Protein AF-A0AAV0NHK8-F1 (afdb_monomer_lite)

Structure (mmCIF, N/CA/C/O backbone):
data_AF-A0AAV0NHK8-F1
#
_entry.id   AF-A0AAV0NHK8-F1
#
loop_
_atom_site.group_PDB
_atom_site.id
_atom_site.type_symbol
_atom_site.label_atom_id
_atom_site.label_alt_id
_atom_site.label_comp_id
_atom_site.label_asym_id
_atom_site.label_entity_id
_atom_site.label_seq_id
_atom_site.pdbx_PDB_ins_code
_atom_site.Cartn_x
_atom_site.Cartn_y
_atom_site.Cartn_z
_atom_site.occupancy
_atom_site.B_iso_or_equiv
_atom_site.auth_seq_id
_atom_site.auth_comp_id
_atom_site.auth_asym_id
_atom_site.auth_atom_id
_atom_site.pdbx_PDB_model_num
ATOM 1 N N . PHE A 1 1 ? -25.885 50.441 20.190 1.00 31.47 1 PHE A N 1
ATOM 2 C CA . PHE A 1 1 ? -26.733 49.917 19.107 1.00 31.47 1 PHE A CA 1
ATOM 3 C C . PHE A 1 1 ? -25.977 48.748 18.486 1.00 31.47 1 PHE A C 1
ATOM 5 O O . PHE A 1 1 ? -25.313 48.924 17.482 1.00 31.47 1 PHE A O 1
ATOM 12 N N . ASP A 1 2 ? -25.735 47.673 19.240 1.00 26.77 2 ASP A N 1
ATOM 13 C CA . ASP A 1 2 ? -26.719 46.679 19.729 1.00 26.77 2 ASP A CA 1
ATOM 14 C C . ASP A 1 2 ? -27.141 45.797 18.528 1.00 26.77 2 ASP A C 1
ATOM 16 O O . ASP A 1 2 ? -27.722 46.319 17.588 1.00 26.77 2 ASP A O 1
ATOM 20 N N . GLN A 1 3 ? -26.798 44.509 18.413 1.00 29.55 3 GLN A N 1
ATOM 21 C CA . GLN A 1 3 ? -26.770 43.476 19.449 1.00 29.55 3 GLN A CA 1
ATOM 22 C C . GLN A 1 3 ? -25.683 42.408 19.202 1.00 29.55 3 GLN A C 1
ATOM 24 O O . GLN A 1 3 ? -25.739 41.648 18.236 1.00 29.55 3 GLN A O 1
ATOM 29 N N . GLU A 1 4 ? -24.758 42.272 20.151 1.00 30.78 4 GLU A N 1
ATOM 30 C CA . GLU A 1 4 ? -24.310 40.954 20.606 1.00 30.78 4 GLU A CA 1
ATOM 31 C C . GLU A 1 4 ? -25.399 40.357 21.521 1.00 30.78 4 GLU A C 1
ATOM 33 O O . GLU A 1 4 ? -26.064 41.096 22.244 1.00 30.78 4 GLU A O 1
ATOM 38 N N . LYS A 1 5 ? -25.480 39.018 21.577 1.00 30.28 5 LYS A N 1
ATOM 39 C CA . LYS A 1 5 ? -26.272 38.177 22.511 1.00 30.28 5 LYS A CA 1
ATOM 40 C C . LYS A 1 5 ? -27.743 37.928 22.164 1.00 30.28 5 LYS A C 1
ATOM 42 O O . LYS A 1 5 ? -28.620 38.640 22.639 1.00 30.28 5 LYS A O 1
ATOM 47 N N . LYS A 1 6 ? -27.988 36.778 21.519 1.00 28.39 6 LYS A N 1
ATOM 48 C CA . LYS A 1 6 ? -29.146 35.851 21.659 1.00 28.39 6 LYS A CA 1
ATOM 49 C C . LYS A 1 6 ? -29.143 34.976 20.393 1.00 28.39 6 LYS A C 1
ATOM 51 O O . LYS A 1 6 ? -29.254 35.507 19.306 1.00 28.39 6 LYS A O 1
ATOM 56 N N . ILE A 1 7 ? -28.911 33.666 20.414 1.00 32.94 7 ILE A N 1
ATOM 57 C CA . ILE A 1 7 ? -29.727 32.639 21.062 1.00 32.94 7 ILE A CA 1
ATOM 58 C C . ILE A 1 7 ? -28.928 31.326 21.074 1.00 32.94 7 ILE A C 1
ATOM 60 O O . ILE A 1 7 ? -28.454 30.843 20.051 1.00 32.94 7 ILE A O 1
ATOM 64 N N . LYS A 1 8 ? -28.792 30.776 22.283 1.00 27.11 8 LYS A N 1
ATOM 65 C CA . LYS A 1 8 ? -28.501 29.370 22.575 1.00 27.11 8 LYS A CA 1
ATOM 66 C C . LYS A 1 8 ? -29.650 28.491 22.061 1.00 27.11 8 LYS A C 1
ATOM 68 O O . LYS A 1 8 ? -30.793 28.926 22.127 1.00 27.11 8 LYS A O 1
ATOM 73 N N . ASN A 1 9 ? -29.352 27.226 21.767 1.00 26.62 9 ASN A N 1
ATOM 74 C CA . ASN A 1 9 ? -30.300 26.112 21.614 1.00 26.62 9 ASN A CA 1
ATOM 75 C C . ASN A 1 9 ? -31.166 26.114 20.342 1.00 26.62 9 ASN A C 1
ATOM 77 O O . ASN A 1 9 ? -32.174 26.810 20.275 1.00 26.62 9 ASN A O 1
ATOM 81 N N . ARG A 1 10 ? -30.890 25.173 19.430 1.00 29.23 10 ARG A N 1
ATOM 82 C CA . ARG A 1 10 ? -31.690 23.939 19.272 1.00 29.23 10 ARG A CA 1
ATOM 83 C C . ARG A 1 10 ? -31.178 23.127 18.083 1.00 29.23 10 ARG A C 1
ATOM 85 O O . ARG A 1 10 ? -31.374 23.488 16.929 1.00 29.23 10 ARG A O 1
ATOM 92 N N . GLU A 1 11 ? -30.562 21.999 18.404 1.00 28.12 11 GLU A N 1
ATOM 93 C CA . GLU A 1 11 ? -30.526 20.827 17.538 1.00 28.12 11 GLU A CA 1
ATOM 94 C C . GLU A 1 11 ? -31.960 20.311 17.352 1.00 28.12 11 GLU A C 1
ATOM 96 O O . GLU A 1 11 ? -32.727 20.230 18.314 1.00 28.12 11 GLU A O 1
ATOM 101 N N . SER A 1 12 ? -32.345 19.973 16.123 1.00 27.34 12 SER A N 1
ATOM 102 C CA . SER A 1 12 ? -33.520 19.138 15.831 1.00 27.34 12 SER A CA 1
ATOM 103 C C . SER A 1 12 ? -33.344 18.491 14.458 1.00 27.34 12 SER A C 1
ATOM 105 O O . SER A 1 12 ? -33.919 18.928 13.463 1.00 27.34 12 SER A O 1
ATOM 107 N N . PHE A 1 13 ? -32.519 17.446 14.400 1.00 24.47 13 PHE A N 1
ATOM 108 C CA . PHE A 1 13 ? -32.602 16.454 13.331 1.00 24.47 13 PHE A CA 1
ATOM 109 C C . PHE A 1 13 ? -33.946 15.727 13.461 1.00 24.47 13 PHE A C 1
ATOM 111 O O . PHE A 1 13 ? -34.275 15.191 14.518 1.00 24.47 13 PHE A O 1
ATOM 118 N N . SER A 1 14 ? -34.734 15.736 12.388 1.00 23.36 14 SER A N 1
ATOM 119 C CA . SER A 1 14 ? -35.983 14.984 12.297 1.00 23.36 14 SER A CA 1
ATOM 120 C C . SER A 1 14 ? -35.660 13.529 11.965 1.00 23.36 14 SER A C 1
ATOM 122 O O . SER A 1 14 ? -35.244 13.234 10.847 1.00 23.36 14 SER A O 1
ATOM 124 N N . PHE A 1 15 ? -35.839 12.629 12.932 1.00 22.98 15 PHE A N 1
ATOM 125 C CA . PHE A 1 15 ? -35.838 11.187 12.702 1.00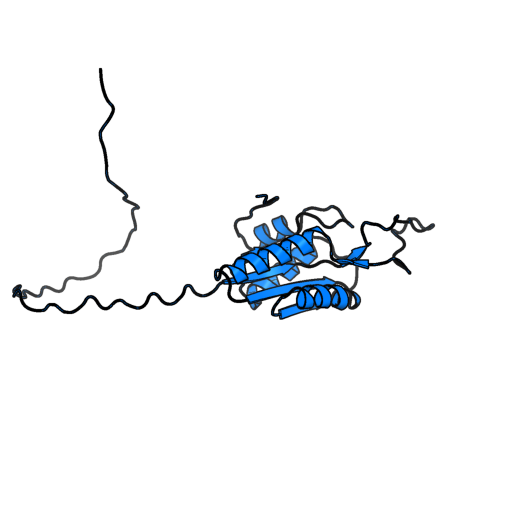 22.98 15 PHE A CA 1
ATOM 126 C C . PHE A 1 15 ? -37.275 10.674 12.811 1.00 22.98 15 PHE A C 1
ATOM 128 O O . PHE A 1 15 ? -37.970 10.909 13.798 1.00 22.98 15 PHE A O 1
ATOM 135 N N . TRP A 1 16 ? -37.723 10.024 11.746 1.00 20.83 16 TRP A N 1
ATOM 136 C CA . TRP A 1 16 ? -39.058 9.467 11.574 1.00 20.83 16 TRP A CA 1
ATOM 137 C C . TRP A 1 16 ? -39.058 8.055 12.178 1.00 20.83 16 TRP A C 1
ATOM 139 O O . TRP A 1 16 ? -38.312 7.196 11.711 1.00 20.83 16 TRP A O 1
ATOM 149 N N . ILE A 1 17 ? -39.852 7.806 13.223 1.00 28.23 17 ILE A N 1
ATOM 150 C CA . ILE A 1 17 ? -40.085 6.458 13.770 1.00 28.23 17 ILE A CA 1
ATOM 151 C C . ILE A 1 17 ? -41.602 6.220 13.778 1.00 28.23 17 ILE A C 1
ATOM 153 O O . ILE A 1 17 ? -42.333 7.055 14.317 1.00 28.23 17 ILE A O 1
ATOM 157 N N . PRO A 1 18 ? -42.099 5.127 13.170 1.00 29.75 18 PRO A N 1
ATOM 158 C CA . PRO A 1 18 ? -43.526 4.871 13.068 1.00 29.75 18 PRO A CA 1
ATOM 159 C C . PRO A 1 18 ? -44.122 4.398 14.397 1.00 29.75 18 PRO A C 1
ATOM 161 O O . PRO A 1 18 ? -43.513 3.665 15.175 1.00 29.75 18 PRO A O 1
ATOM 164 N N . SER A 1 19 ? -45.364 4.824 14.605 1.00 29.75 19 SER A N 1
ATOM 165 C CA . SER A 1 19 ? -46.252 4.492 15.711 1.00 29.75 19 SER A CA 1
ATOM 166 C C . SER A 1 19 ? -46.544 2.995 15.816 1.00 29.75 19 SER A C 1
ATOM 168 O O . SER A 1 19 ? -47.044 2.421 14.848 1.00 29.75 19 SER A O 1
ATOM 170 N N . GLN A 1 20 ? -46.409 2.412 17.010 1.00 30.89 20 GLN A N 1
ATOM 171 C CA . GLN A 1 20 ? -47.274 1.310 17.438 1.00 30.89 20 GLN A CA 1
ATOM 172 C C . GLN A 1 20 ? -47.607 1.377 18.938 1.00 30.89 20 GLN A C 1
ATOM 174 O O . GLN A 1 20 ? -46.737 1.446 19.799 1.00 30.89 20 GLN A O 1
ATOM 179 N N . SER A 1 21 ? -48.922 1.323 19.176 1.00 30.41 21 SER A N 1
ATOM 180 C CA . SER A 1 21 ? -49.641 0.667 20.278 1.00 30.41 21 SER A CA 1
ATOM 181 C C . SER A 1 21 ? -49.414 1.102 21.732 1.00 30.41 21 SER A C 1
ATOM 183 O O . SER A 1 21 ? -48.532 0.621 22.436 1.00 30.41 21 SER A O 1
ATOM 185 N N . ASN A 1 22 ? -50.377 1.910 22.187 1.00 33.41 22 ASN A N 1
ATOM 186 C CA . ASN A 1 22 ? -51.067 1.871 23.480 1.00 33.41 22 ASN A CA 1
ATOM 187 C C . ASN A 1 22 ? -50.808 0.634 24.361 1.00 33.41 22 ASN A C 1
ATOM 189 O O . ASN A 1 22 ? -51.334 -0.441 24.078 1.00 33.41 22 ASN A O 1
ATOM 193 N N . VAL A 1 23 ? -50.195 0.854 25.527 1.00 35.19 23 VAL A N 1
ATOM 194 C CA . VAL A 1 23 ? -50.578 0.159 26.764 1.00 35.19 23 VAL A CA 1
ATOM 195 C C . VAL A 1 23 ? -50.617 1.183 27.895 1.00 35.19 23 VAL A C 1
ATOM 197 O O . VAL A 1 23 ? -49.616 1.785 28.274 1.00 35.19 23 VAL A O 1
ATOM 200 N N . CYS A 1 24 ? -51.826 1.397 28.397 1.00 25.59 24 CYS A N 1
ATOM 201 C CA . CYS A 1 24 ? -52.153 2.207 29.555 1.00 25.59 24 CYS A CA 1
ATOM 202 C C . CYS A 1 24 ? -51.752 1.439 30.824 1.00 25.59 24 CYS A C 1
ATOM 204 O O . CYS A 1 24 ? -52.254 0.340 31.047 1.00 25.59 24 CYS A O 1
ATOM 206 N N . CYS A 1 25 ? -50.883 2.004 31.664 1.00 25.02 25 CYS A N 1
ATOM 207 C CA . CYS A 1 25 ? -50.636 1.488 33.010 1.00 25.02 25 CYS A CA 1
ATOM 208 C C . CYS A 1 25 ? -50.476 2.670 33.983 1.00 25.02 25 CYS A C 1
ATOM 210 O O . CYS A 1 25 ? -49.539 3.456 33.824 1.00 25.02 25 CYS A O 1
ATOM 212 N N . PRO A 1 26 ? -51.378 2.853 34.966 1.00 35.22 26 PRO A N 1
ATOM 213 C CA . PRO A 1 26 ? -51.273 3.922 35.942 1.00 35.22 26 PRO A CA 1
ATOM 214 C C . PRO A 1 26 ? -50.411 3.420 37.101 1.00 35.22 26 PRO A C 1
ATOM 216 O O . PRO A 1 26 ? -50.885 2.658 37.941 1.00 35.22 26 PRO A O 1
ATOM 219 N N . PHE A 1 27 ? -49.141 3.821 37.166 1.00 27.48 27 PHE A N 1
ATOM 220 C CA . PHE A 1 27 ? -48.310 3.509 38.328 1.00 27.48 27 PHE A CA 1
ATOM 221 C C . PHE A 1 27 ? -47.766 4.781 38.969 1.00 27.48 27 PHE A C 1
ATOM 223 O O . PHE A 1 27 ? -47.018 5.555 38.375 1.00 27.48 27 PHE A O 1
ATOM 230 N N . LYS A 1 28 ? -48.240 4.992 40.198 1.00 30.34 28 LYS A N 1
ATOM 231 C CA . LYS A 1 28 ? -47.877 6.056 41.128 1.00 30.34 28 LYS A CA 1
ATOM 232 C C . LYS A 1 28 ? -46.356 6.204 41.208 1.00 30.34 28 LYS A C 1
ATOM 234 O O . LYS A 1 28 ? -45.658 5.242 41.516 1.00 30.34 28 LYS A O 1
ATOM 239 N N . LEU A 1 29 ? -45.867 7.429 41.012 1.00 30.62 29 LEU A N 1
ATOM 240 C CA . LEU A 1 29 ? -44.528 7.819 41.438 1.00 30.62 29 LEU A CA 1
ATOM 241 C C . LEU A 1 29 ? -44.445 7.725 42.966 1.00 30.62 29 LEU A C 1
ATOM 243 O O . LEU A 1 29 ? -45.058 8.521 43.676 1.00 30.62 29 LEU A O 1
ATOM 247 N N . THR A 1 30 ? -43.637 6.798 43.465 1.00 30.34 30 THR A N 1
ATOM 248 C CA . THR A 1 30 ? -43.052 6.888 44.804 1.00 30.34 30 THR A CA 1
ATOM 249 C C . THR A 1 30 ? -41.559 7.141 44.658 1.00 30.34 30 THR A C 1
ATOM 251 O O . THR A 1 30 ? -40.826 6.297 44.145 1.00 30.34 30 THR A O 1
ATOM 254 N N . LEU A 1 31 ? -41.120 8.324 45.104 1.00 36.59 31 LEU A N 1
ATOM 255 C CA . LEU A 1 31 ? -39.719 8.641 45.367 1.00 36.59 31 LEU A CA 1
ATOM 256 C C . LEU A 1 31 ? -39.172 7.643 46.394 1.00 36.59 31 LEU A C 1
ATOM 258 O O . LEU A 1 31 ? -39.475 7.767 47.574 1.00 36.59 31 LEU A O 1
ATOM 262 N N . SER A 1 32 ? -38.386 6.667 45.955 1.00 33.94 32 SER A N 1
ATOM 263 C CA . SER A 1 32 ? -37.353 5.990 46.751 1.00 33.94 32 SER A CA 1
ATOM 264 C C . SER A 1 32 ? -36.817 4.839 45.915 1.00 33.94 32 SER A C 1
ATOM 266 O O . SER A 1 32 ? -37.387 3.754 45.926 1.00 33.94 32 SER A O 1
ATOM 268 N N . SER A 1 33 ? -35.780 5.103 45.122 1.00 31.69 33 SER A N 1
ATOM 269 C CA . SER A 1 33 ? -34.877 4.103 44.537 1.00 31.69 33 SER A CA 1
ATOM 270 C C . SER A 1 33 ? -33.782 4.852 43.783 1.00 31.69 33 SER A C 1
ATOM 272 O O . SER A 1 33 ? -33.826 5.012 42.566 1.00 31.69 33 SER A O 1
ATOM 274 N N . LEU A 1 34 ? -32.800 5.344 44.540 1.00 33.91 34 LEU A N 1
ATOM 275 C CA . LEU A 1 34 ? -31.436 5.554 44.062 1.00 33.91 34 LEU A CA 1
ATOM 276 C C . LEU A 1 34 ? -30.912 4.205 43.548 1.00 33.91 34 LEU A C 1
ATOM 278 O O . LEU A 1 34 ? -30.248 3.464 44.264 1.00 33.91 34 LEU A O 1
ATOM 282 N N . ILE A 1 35 ? -31.255 3.858 42.313 1.00 32.47 35 ILE A N 1
ATOM 283 C CA . ILE A 1 35 ? -30.566 2.816 41.569 1.00 32.47 35 ILE A CA 1
ATOM 284 C C . ILE A 1 35 ? -29.602 3.565 40.671 1.00 32.47 35 ILE A C 1
ATOM 286 O O . ILE A 1 35 ? -29.984 4.164 39.669 1.00 32.47 35 ILE A O 1
ATOM 290 N N . VAL A 1 36 ? -28.357 3.590 41.151 1.00 36.72 36 VAL A N 1
ATOM 291 C CA . VAL A 1 36 ? -27.116 3.764 40.400 1.00 36.72 36 VAL A CA 1
ATOM 292 C C . VAL A 1 36 ? -27.383 3.577 38.912 1.00 36.72 36 VAL A C 1
ATOM 294 O O . VAL A 1 36 ? -27.671 2.463 38.472 1.00 36.72 36 VAL A O 1
ATOM 297 N N . ALA A 1 37 ? -27.319 4.680 38.161 1.00 32.47 37 ALA A N 1
ATOM 298 C CA . ALA A 1 37 ? -27.256 4.642 36.713 1.00 32.47 37 ALA A CA 1
ATOM 299 C C . ALA A 1 37 ? -26.131 3.670 36.368 1.00 32.47 37 ALA A C 1
ATOM 301 O O . ALA A 1 37 ? -24.954 3.940 36.614 1.00 32.47 37 ALA A O 1
ATOM 302 N N . ARG A 1 38 ? -26.529 2.481 35.915 1.00 33.25 38 ARG A N 1
ATOM 303 C CA . ARG A 1 38 ? -25.640 1.461 35.398 1.00 33.25 38 ARG A CA 1
ATOM 304 C C . ARG A 1 38 ? -24.879 2.164 34.288 1.00 33.25 38 ARG A C 1
ATOM 306 O O . ARG A 1 38 ? -25.448 2.466 33.245 1.00 33.25 38 ARG A O 1
ATOM 313 N N . VAL A 1 39 ? -23.624 2.504 34.570 1.00 38.03 39 VAL A N 1
ATOM 314 C CA . VAL A 1 39 ? -22.634 2.799 33.547 1.00 38.03 39 VAL A CA 1
ATOM 315 C C . VAL A 1 39 ? -22.553 1.498 32.771 1.00 38.03 39 VAL A C 1
ATOM 317 O O . VAL A 1 39 ? -21.821 0.580 33.137 1.00 38.03 39 VAL A O 1
ATOM 320 N N . GLU A 1 40 ? -23.417 1.359 31.767 1.00 34.94 40 GLU A N 1
ATOM 321 C CA . GLU A 1 40 ? -23.146 0.472 30.661 1.00 34.94 40 GLU A CA 1
ATOM 322 C C . GLU A 1 40 ? -21.796 0.937 30.159 1.00 34.94 40 GLU A C 1
ATOM 324 O O . GLU A 1 40 ? -21.630 2.033 29.625 1.00 34.94 40 GLU A O 1
ATOM 329 N N . HIS A 1 41 ? -20.805 0.140 30.533 1.00 38.88 41 HIS A N 1
ATOM 330 C CA . HIS A 1 41 ? -19.468 0.169 30.015 1.00 38.88 41 HIS A CA 1
ATOM 331 C C . HIS A 1 41 ? -19.636 0.312 28.505 1.00 38.88 41 HIS A C 1
ATOM 333 O O . HIS A 1 41 ? -20.034 -0.643 27.837 1.00 38.88 41 HIS A O 1
ATOM 339 N N . LEU A 1 42 ? -19.437 1.533 27.998 1.00 35.19 42 LEU A N 1
ATOM 340 C CA . LEU A 1 42 ? -19.229 1.783 26.584 1.00 35.19 42 LEU A CA 1
ATOM 341 C C . LEU A 1 42 ? -18.224 0.723 26.171 1.00 35.19 42 LEU A C 1
ATOM 343 O O . LEU A 1 42 ? -17.088 0.732 26.656 1.00 35.19 42 LEU A O 1
ATOM 347 N N . SER A 1 43 ? -18.675 -0.248 25.373 1.00 36.47 43 SER A N 1
ATOM 348 C CA . SER A 1 43 ? -17.758 -1.215 24.800 1.00 36.47 43 SER A CA 1
ATOM 349 C C . SER A 1 43 ? -16.628 -0.392 24.187 1.00 36.47 43 SER A C 1
ATOM 351 O O . SER A 1 43 ? -16.944 0.610 23.528 1.00 36.47 43 SER A O 1
ATOM 353 N N . PRO A 1 44 ? -15.348 -0.741 24.407 1.00 50.50 44 PRO A N 1
ATOM 354 C CA . PRO A 1 44 ? -14.265 -0.044 23.728 1.00 50.50 44 PRO A CA 1
ATOM 355 C C . PRO A 1 44 ? -14.642 0.052 22.244 1.00 50.50 44 PRO A C 1
ATOM 357 O O . PRO A 1 44 ? -15.189 -0.931 21.725 1.00 50.50 44 PRO A O 1
ATOM 360 N N . PRO A 1 45 ? -14.459 1.218 21.591 1.00 51.03 45 PRO A N 1
ATOM 361 C CA . PRO A 1 45 ? -14.854 1.383 20.198 1.00 51.03 45 PRO A CA 1
ATOM 362 C C . PRO A 1 45 ? -14.308 0.182 19.443 1.00 51.03 45 PRO A C 1
ATOM 364 O O . PRO A 1 45 ? -13.135 -0.151 19.634 1.00 51.03 45 PRO A O 1
ATOM 367 N N . ALA A 1 46 ? -15.175 -0.524 18.708 1.00 53.97 46 ALA A N 1
ATOM 368 C CA . ALA A 1 46 ? -14.779 -1.682 17.922 1.00 53.97 46 ALA A CA 1
ATOM 369 C C . ALA A 1 46 ? -13.528 -1.275 17.142 1.00 53.97 46 ALA A C 1
ATOM 371 O O . ALA A 1 46 ? -13.594 -0.400 16.277 1.00 53.97 46 ALA A O 1
ATOM 372 N N . LYS A 1 47 ? -12.368 -1.773 17.581 1.00 69.00 47 LYS A N 1
ATOM 373 C CA . LYS A 1 47 ? -11.099 -1.187 17.165 1.00 69.00 47 LYS A CA 1
ATOM 374 C C . LYS A 1 47 ? -10.993 -1.371 15.654 1.00 69.00 47 LYS A C 1
ATOM 376 O O . LYS A 1 47 ? -11.214 -2.468 15.141 1.00 69.00 47 LYS A O 1
ATOM 381 N N . MET A 1 48 ? -10.760 -0.274 14.938 1.00 88.81 48 MET A N 1
ATOM 382 C CA . MET A 1 48 ? -10.780 -0.294 13.480 1.00 88.81 48 MET A CA 1
ATOM 383 C C . MET A 1 48 ? -9.545 -1.017 12.945 1.00 88.81 48 MET A C 1
ATOM 385 O O . MET A 1 48 ? -8.431 -0.817 13.431 1.00 88.81 48 MET A O 1
ATOM 389 N N . LYS A 1 49 ? -9.740 -1.831 11.907 1.00 93.69 49 LYS A N 1
ATOM 390 C CA . LYS A 1 49 ? -8.652 -2.394 11.103 1.00 93.69 49 LYS A CA 1
ATOM 391 C C . LYS A 1 49 ? -8.266 -1.395 10.013 1.00 93.69 49 LYS A C 1
ATOM 393 O O . LYS A 1 49 ? -9.143 -0.911 9.293 1.00 93.69 49 LYS A O 1
ATOM 398 N N . ILE A 1 50 ? -6.973 -1.116 9.878 1.00 95.38 50 ILE A N 1
ATOM 399 C CA . ILE A 1 50 ? -6.420 -0.282 8.808 1.00 95.38 50 ILE A CA 1
ATOM 400 C C . ILE A 1 50 ? -5.774 -1.189 7.771 1.00 95.38 50 ILE A C 1
ATOM 402 O O . ILE A 1 50 ? -4.973 -2.060 8.106 1.00 95.38 50 ILE A O 1
ATOM 406 N N . MET A 1 51 ? -6.098 -0.968 6.502 1.00 95.69 51 MET A N 1
ATOM 407 C CA . MET A 1 51 ? -5.450 -1.651 5.390 1.00 95.69 51 MET A CA 1
ATOM 408 C C . MET A 1 51 ? -4.560 -0.678 4.619 1.00 95.69 51 MET A C 1
ATOM 410 O O . MET A 1 51 ? -5.002 0.404 4.236 1.00 95.69 51 MET A O 1
ATOM 414 N N . VAL A 1 52 ? -3.313 -1.073 4.372 1.00 96.44 52 VAL A N 1
ATOM 415 C CA . VAL A 1 52 ? -2.306 -0.243 3.702 1.00 96.44 52 VAL A CA 1
ATOM 416 C C . VAL A 1 52 ? -1.810 -0.941 2.447 1.00 96.44 52 VAL A C 1
ATOM 418 O O . VAL A 1 52 ? -1.378 -2.090 2.512 1.00 96.44 52 VAL A O 1
ATOM 421 N N . ALA A 1 53 ? -1.827 -0.259 1.301 1.00 94.50 53 ALA A N 1
ATOM 422 C CA . ALA A 1 53 ? -1.226 -0.809 0.086 1.00 94.50 53 ALA A CA 1
ATOM 423 C C . ALA A 1 53 ? 0.257 -0.460 -0.022 1.00 94.50 53 ALA A C 1
ATOM 425 O O . ALA A 1 53 ? 0.635 0.714 -0.019 1.00 94.50 53 ALA A O 1
ATOM 426 N N . VAL A 1 54 ? 1.080 -1.482 -0.240 1.00 94.94 54 VAL A N 1
ATOM 427 C CA . VAL A 1 54 ? 2.506 -1.345 -0.531 1.00 94.94 54 VAL A CA 1
ATOM 428 C C . VAL A 1 54 ? 2.810 -1.859 -1.934 1.00 94.94 54 VAL A C 1
ATOM 430 O O . VAL A 1 54 ? 2.419 -2.962 -2.328 1.00 94.94 54 VAL A O 1
ATOM 433 N N . LYS A 1 55 ? 3.522 -1.042 -2.711 1.00 94.06 55 LYS A N 1
ATOM 434 C CA . LYS A 1 55 ? 3.929 -1.367 -4.079 1.00 94.06 55 LYS A CA 1
ATOM 435 C C . LYS A 1 55 ? 5.448 -1.438 -4.174 1.00 94.06 55 LYS A C 1
ATOM 437 O O . LYS A 1 55 ? 6.148 -0.576 -3.643 1.00 94.06 55 LYS A O 1
ATOM 442 N N . ARG A 1 56 ? 5.927 -2.458 -4.884 1.00 93.00 56 ARG A N 1
ATOM 443 C CA . ARG A 1 56 ? 7.327 -2.626 -5.273 1.00 93.00 56 ARG A CA 1
ATOM 444 C C . ARG A 1 56 ? 7.597 -1.841 -6.552 1.00 93.00 56 ARG A C 1
ATOM 446 O O . ARG A 1 56 ? 6.917 -2.057 -7.553 1.00 93.00 56 ARG A O 1
ATOM 453 N N . VAL A 1 57 ? 8.591 -0.964 -6.519 1.00 91.38 57 VAL A N 1
ATOM 454 C CA . VAL A 1 57 ? 8.974 -0.079 -7.629 1.00 91.38 57 VAL A CA 1
ATOM 455 C C . VAL A 1 57 ? 10.494 -0.051 -7.781 1.00 91.38 57 VAL A C 1
ATOM 457 O O . VAL A 1 57 ? 11.216 -0.573 -6.931 1.00 91.38 57 VAL A O 1
ATOM 460 N N . ILE A 1 58 ? 10.982 0.514 -8.884 1.00 90.69 58 ILE A N 1
ATOM 461 C CA . ILE A 1 58 ? 12.412 0.802 -9.048 1.00 90.69 58 ILE A CA 1
ATOM 462 C C . ILE A 1 58 ? 12.813 1.846 -8.005 1.00 90.69 58 ILE A C 1
ATOM 464 O O . ILE A 1 58 ? 12.065 2.790 -7.763 1.00 90.69 58 ILE A O 1
ATOM 468 N N . ASP A 1 59 ? 13.975 1.660 -7.383 1.00 89.69 59 ASP A N 1
ATOM 469 C CA . ASP A 1 59 ? 14.503 2.601 -6.398 1.00 89.69 59 ASP A CA 1
ATOM 470 C C . ASP A 1 59 ? 14.674 3.996 -7.026 1.00 89.69 59 ASP A C 1
ATOM 472 O O . ASP A 1 59 ? 15.207 4.141 -8.129 1.00 89.69 59 ASP A O 1
ATOM 476 N N . TYR A 1 60 ? 14.215 5.027 -6.317 1.00 85.31 60 TYR A N 1
ATOM 477 C CA . TYR A 1 60 ? 14.203 6.406 -6.809 1.00 85.31 60 TYR A CA 1
ATOM 478 C C . TYR A 1 60 ? 15.611 6.965 -7.076 1.00 85.31 60 TYR A C 1
ATOM 480 O O . TYR A 1 60 ? 15.752 7.931 -7.825 1.00 85.31 60 TYR A O 1
ATOM 488 N N . ALA A 1 61 ? 16.657 6.384 -6.479 1.00 85.94 61 ALA A N 1
ATOM 489 C CA . ALA A 1 61 ? 18.040 6.788 -6.708 1.00 85.94 61 ALA A CA 1
ATOM 490 C C . ALA A 1 61 ? 18.630 6.202 -8.005 1.00 85.94 61 ALA A C 1
ATOM 492 O O . ALA A 1 61 ? 19.707 6.621 -8.441 1.00 85.94 61 ALA A O 1
ATOM 493 N N . VAL A 1 62 ? 17.960 5.230 -8.636 1.00 86.31 62 VAL A N 1
ATOM 494 C CA . VAL A 1 62 ? 18.460 4.577 -9.848 1.00 86.31 62 VAL A CA 1
ATOM 495 C C . VAL A 1 62 ? 18.069 5.370 -11.091 1.00 86.31 62 VAL A C 1
ATOM 497 O O . VAL A 1 62 ? 16.906 5.685 -11.329 1.00 86.31 62 VAL A O 1
ATOM 500 N N . LYS A 1 63 ? 19.056 5.631 -11.956 1.00 84.25 63 LYS A N 1
ATOM 501 C CA . LYS A 1 63 ? 18.802 6.176 -13.293 1.00 84.25 63 LYS A CA 1
ATOM 502 C C . LYS A 1 63 ? 18.205 5.094 -14.189 1.00 84.25 63 LYS A C 1
ATOM 504 O O . LYS A 1 63 ? 18.883 4.131 -14.544 1.00 84.25 63 LYS A O 1
ATOM 509 N N . ILE A 1 64 ? 16.946 5.291 -14.559 1.00 85.56 64 ILE A N 1
ATOM 510 C CA . ILE A 1 64 ? 16.183 4.400 -15.430 1.00 85.56 64 ILE A CA 1
ATOM 511 C C . ILE A 1 64 ? 16.815 4.349 -16.828 1.00 85.56 64 ILE A C 1
ATOM 513 O O . ILE A 1 64 ? 17.123 5.384 -17.422 1.00 85.56 64 ILE A O 1
ATOM 517 N N . ARG A 1 65 ? 16.987 3.134 -17.361 1.00 85.62 65 ARG A N 1
ATOM 518 C CA . ARG A 1 65 ? 17.405 2.889 -18.747 1.00 85.62 65 ARG A CA 1
ATOM 519 C C . ARG A 1 65 ? 16.243 2.310 -19.537 1.00 85.62 65 ARG A C 1
ATOM 521 O O . ARG A 1 65 ? 15.542 1.414 -19.067 1.00 85.62 65 ARG A O 1
ATOM 528 N N . VAL A 1 66 ? 16.040 2.840 -20.736 1.00 87.75 66 VAL A N 1
ATOM 529 C CA . VAL A 1 66 ? 15.060 2.311 -21.685 1.00 87.75 66 VAL A CA 1
ATOM 530 C C . VAL A 1 66 ? 15.731 1.192 -22.464 1.00 87.75 66 VAL A C 1
ATOM 532 O O . VAL A 1 66 ? 16.866 1.351 -22.916 1.00 87.75 66 VAL A O 1
ATOM 535 N N . LYS A 1 67 ? 15.033 0.069 -22.620 1.00 87.50 67 LYS A N 1
ATOM 536 C CA . LYS A 1 67 ? 15.536 -1.049 -23.413 1.00 87.50 67 LYS A CA 1
ATOM 537 C C . LYS A 1 67 ? 15.737 -0.626 -24.880 1.00 87.50 67 LYS A C 1
ATOM 539 O O . LYS A 1 67 ? 14.947 0.172 -25.396 1.00 87.50 67 LYS A O 1
ATOM 544 N N . PRO A 1 68 ? 16.724 -1.193 -25.598 1.00 88.00 68 PRO A N 1
ATOM 545 C CA . PRO A 1 68 ? 16.966 -0.874 -27.011 1.00 88.00 68 PRO A CA 1
ATOM 546 C C . PRO A 1 68 ? 15.769 -1.150 -27.936 1.00 88.00 68 PRO A C 1
ATOM 548 O O . PRO A 1 68 ? 15.605 -0.486 -28.957 1.00 88.00 68 PRO A O 1
ATOM 551 N N . ASP A 1 69 ? 14.920 -2.108 -27.565 1.00 88.38 69 ASP A N 1
ATOM 552 C CA . ASP A 1 69 ? 13.707 -2.510 -28.288 1.00 88.38 69 ASP A CA 1
ATOM 553 C C . ASP A 1 69 ? 12.522 -1.538 -28.103 1.00 88.38 69 ASP A C 1
ATOM 555 O O . ASP A 1 69 ? 11.474 -1.728 -28.717 1.00 88.38 69 ASP A O 1
ATOM 559 N N . LYS A 1 70 ? 12.672 -0.502 -27.262 1.00 84.44 70 LYS A N 1
ATOM 560 C CA . LYS A 1 70 ? 11.614 0.445 -26.866 1.00 84.44 70 LYS A CA 1
ATOM 561 C C . LYS A 1 70 ? 10.369 -0.227 -26.262 1.00 84.44 70 LYS A C 1
ATOM 563 O O . LYS A 1 70 ? 9.324 0.412 -26.179 1.00 84.44 70 LYS A O 1
ATOM 568 N N . SER A 1 71 ? 10.472 -1.478 -25.803 1.00 84.12 71 SER A N 1
ATOM 569 C CA . SER A 1 71 ? 9.350 -2.204 -25.189 1.00 84.12 71 SER A CA 1
ATOM 570 C C . SER A 1 71 ? 9.074 -1.760 -23.750 1.00 84.12 71 SER A C 1
ATOM 572 O O . SER A 1 71 ? 8.003 -2.027 -23.212 1.00 84.12 71 SER A O 1
ATOM 574 N N . GLY A 1 72 ? 10.030 -1.074 -23.115 1.00 83.38 72 GLY A N 1
ATOM 575 C CA . GLY A 1 72 ? 9.877 -0.530 -21.773 1.00 83.38 72 GLY A CA 1
ATOM 576 C C . GLY A 1 72 ? 11.208 -0.250 -21.084 1.00 83.38 72 GLY A C 1
ATOM 577 O O . GLY A 1 72 ? 12.240 -0.029 -21.720 1.00 83.38 72 GLY A O 1
ATOM 578 N N . VAL A 1 73 ? 11.170 -0.264 -19.755 1.00 82.62 73 VAL A N 1
ATOM 579 C CA . VAL A 1 73 ? 12.326 -0.021 -18.885 1.00 82.62 73 VAL A CA 1
ATOM 580 C C . VAL A 1 73 ? 13.089 -1.319 -18.609 1.00 82.62 73 VAL A C 1
ATOM 582 O O . VAL A 1 73 ? 12.497 -2.391 -18.459 1.00 82.62 73 VAL A O 1
ATOM 585 N N . GLU A 1 74 ? 14.416 -1.233 -18.529 1.00 81.31 74 GLU A N 1
ATOM 586 C CA . GLU A 1 74 ? 15.259 -2.323 -18.040 1.00 81.31 74 GLU A CA 1
ATOM 587 C C . GLU A 1 74 ? 15.011 -2.556 -16.547 1.00 81.31 74 GLU A C 1
ATOM 589 O O . GLU A 1 74 ? 15.323 -1.721 -15.705 1.00 81.31 74 GLU A O 1
ATOM 594 N N . THR A 1 75 ? 14.444 -3.715 -16.218 1.00 78.88 75 THR A N 1
ATOM 595 C CA . THR A 1 75 ? 14.183 -4.147 -14.836 1.00 78.88 75 THR A CA 1
ATOM 596 C C . THR A 1 75 ? 15.145 -5.241 -14.366 1.00 78.88 75 THR A C 1
ATOM 598 O O . THR A 1 75 ? 15.107 -5.646 -13.205 1.00 78.88 75 THR A O 1
ATOM 601 N N . GLN A 1 76 ? 16.025 -5.727 -15.249 1.00 77.94 76 GLN A N 1
ATOM 602 C CA . GLN A 1 76 ? 17.033 -6.738 -14.926 1.00 77.94 76 GLN A CA 1
ATOM 603 C C . GLN A 1 76 ? 18.218 -6.078 -14.208 1.00 77.94 76 GLN A C 1
ATOM 605 O O . GLN A 1 76 ? 18.750 -5.081 -14.684 1.00 77.94 76 GLN A O 1
ATOM 610 N N . ASN A 1 77 ? 18.625 -6.627 -13.058 1.00 78.56 77 ASN A N 1
ATOM 611 C CA . ASN A 1 77 ? 19.707 -6.113 -12.198 1.00 78.56 77 ASN A CA 1
ATOM 612 C C . ASN A 1 77 ? 19.507 -4.690 -11.646 1.00 78.56 77 ASN A C 1
ATOM 614 O O . ASN A 1 77 ? 20.454 -4.069 -11.164 1.00 78.56 77 ASN A O 1
ATOM 618 N N . VAL A 1 78 ? 18.278 -4.176 -11.674 1.00 84.69 78 VAL A N 1
ATOM 619 C CA . VAL A 1 78 ? 17.939 -2.892 -11.060 1.00 84.69 78 VAL A CA 1
ATOM 620 C C . VAL A 1 78 ? 17.491 -3.111 -9.619 1.00 84.69 78 VAL A C 1
ATOM 622 O O . VAL A 1 78 ? 16.709 -4.017 -9.323 1.00 84.69 78 VAL A O 1
ATOM 625 N N . LYS A 1 79 ? 17.991 -2.271 -8.708 1.00 87.75 79 LYS A N 1
ATOM 626 C CA . LYS A 1 79 ? 17.553 -2.264 -7.312 1.00 87.75 79 LYS A CA 1
ATOM 627 C C . LYS A 1 79 ? 16.080 -1.851 -7.248 1.00 87.75 79 LYS A C 1
ATOM 629 O O . LYS A 1 79 ? 15.701 -0.796 -7.751 1.00 87.75 79 LYS A O 1
ATOM 634 N N . MET A 1 80 ? 15.269 -2.693 -6.620 1.00 89.38 80 MET A N 1
ATOM 635 C CA . MET A 1 80 ? 13.844 -2.455 -6.400 1.00 89.38 80 MET A CA 1
ATOM 636 C C . MET A 1 80 ? 13.618 -2.159 -4.918 1.00 89.38 80 MET A C 1
ATOM 638 O O . MET A 1 80 ? 14.224 -2.811 -4.067 1.00 89.38 80 MET A O 1
ATOM 642 N N . SER A 1 81 ? 12.749 -1.203 -4.613 1.00 91.06 81 SER A N 1
ATOM 643 C CA . SER A 1 81 ? 12.430 -0.778 -3.249 1.00 91.06 81 SER A CA 1
ATOM 644 C C . SER A 1 81 ? 10.921 -0.640 -3.046 1.00 91.06 81 SER A C 1
ATOM 646 O O . SER A 1 81 ? 10.119 -0.783 -3.978 1.00 91.06 81 SER A O 1
ATOM 648 N N . MET A 1 82 ? 10.523 -0.380 -1.800 1.00 92.69 82 MET A N 1
ATOM 649 C CA . MET A 1 82 ? 9.171 0.086 -1.523 1.00 92.69 82 MET A CA 1
ATOM 650 C C . MET A 1 82 ? 8.982 1.473 -2.145 1.00 92.69 82 MET A C 1
ATOM 652 O O . MET A 1 82 ? 9.916 2.272 -2.227 1.00 92.69 82 MET A O 1
ATOM 656 N N . ASN A 1 83 ? 7.774 1.744 -2.629 1.00 93.69 83 ASN A N 1
ATOM 657 C CA . ASN A 1 83 ? 7.407 3.077 -3.080 1.00 93.69 83 ASN A CA 1
ATOM 658 C C . ASN A 1 83 ? 7.452 4.064 -1.894 1.00 93.69 83 ASN A C 1
ATO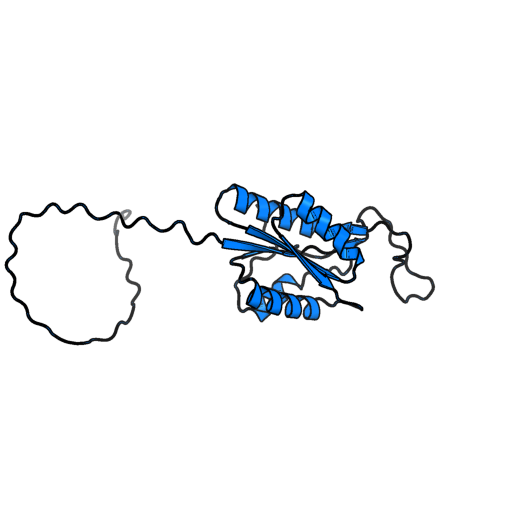M 660 O O . ASN A 1 83 ? 6.764 3.804 -0.905 1.00 93.69 83 ASN A O 1
ATOM 664 N N . PRO A 1 84 ? 8.143 5.215 -1.995 1.00 92.44 84 PRO A N 1
ATOM 665 C CA . PRO A 1 84 ? 8.261 6.163 -0.881 1.00 92.44 84 PRO A CA 1
ATOM 666 C C . PRO A 1 84 ? 6.911 6.647 -0.331 1.00 92.44 84 PRO A C 1
ATOM 668 O O . PRO A 1 84 ? 6.731 6.810 0.871 1.00 92.44 84 PRO A O 1
ATOM 671 N N . PHE A 1 85 ? 5.900 6.810 -1.193 1.00 93.50 85 PHE A N 1
ATOM 672 C CA . PHE A 1 85 ? 4.555 7.184 -0.740 1.00 93.50 85 PHE A CA 1
ATOM 673 C C . PHE A 1 85 ? 3.850 6.070 0.046 1.00 93.50 85 PHE A C 1
ATOM 675 O O . PHE A 1 85 ? 2.979 6.356 0.864 1.00 93.50 85 PHE A O 1
ATOM 682 N N . CYS A 1 86 ? 4.198 4.808 -0.212 1.00 93.31 86 CYS A N 1
ATOM 683 C CA . CYS A 1 86 ? 3.687 3.673 0.552 1.00 93.31 86 CYS A CA 1
ATOM 684 C C . CYS A 1 86 ? 4.354 3.576 1.929 1.00 93.31 86 CYS A C 1
ATOM 686 O O . CYS A 1 86 ? 3.686 3.177 2.876 1.00 93.31 86 CYS A O 1
ATOM 688 N N . GLU A 1 87 ? 5.622 3.978 2.057 1.00 93.12 87 GLU A N 1
ATOM 689 C CA . GLU A 1 87 ? 6.305 4.050 3.357 1.00 93.12 87 GLU A CA 1
ATOM 690 C C . GLU A 1 87 ? 5.621 5.070 4.275 1.00 93.12 87 GLU A C 1
ATOM 692 O O . GLU A 1 87 ? 5.296 4.754 5.416 1.00 93.12 87 GLU A O 1
ATOM 697 N N . ILE A 1 88 ? 5.293 6.254 3.745 1.00 94.12 88 ILE A N 1
ATOM 698 C CA . ILE A 1 88 ? 4.550 7.288 4.485 1.00 94.12 88 ILE A CA 1
ATOM 699 C C . ILE A 1 88 ? 3.149 6.792 4.876 1.00 94.12 88 ILE A C 1
ATOM 701 O O . ILE A 1 88 ? 2.699 7.015 5.998 1.00 94.12 88 ILE A O 1
ATOM 705 N N . ALA A 1 89 ? 2.457 6.103 3.963 1.00 94.75 89 ALA A N 1
ATOM 706 C CA . ALA A 1 89 ? 1.137 5.534 4.232 1.00 94.75 89 ALA A CA 1
ATOM 707 C C . ALA A 1 89 ? 1.170 4.491 5.361 1.00 94.75 89 ALA A C 1
ATOM 709 O O . ALA A 1 89 ? 0.249 4.433 6.177 1.00 94.75 89 ALA A O 1
ATOM 710 N N . LEU A 1 90 ? 2.224 3.673 5.405 1.00 95.06 90 LEU A N 1
ATOM 711 C CA . LEU A 1 90 ? 2.404 2.669 6.444 1.00 95.06 90 LEU A CA 1
ATOM 712 C C . LEU A 1 90 ? 2.741 3.307 7.793 1.00 95.06 90 LEU A C 1
ATOM 714 O O . LEU A 1 90 ? 2.128 2.952 8.794 1.00 95.06 90 LEU A O 1
ATOM 718 N N . GLU A 1 91 ? 3.649 4.280 7.807 1.00 94.94 91 GLU A N 1
ATOM 719 C CA . GLU A 1 91 ? 4.009 5.044 9.005 1.00 94.94 91 GLU A CA 1
ATOM 720 C C . GLU A 1 91 ? 2.780 5.703 9.648 1.00 94.94 91 GLU A C 1
ATOM 722 O O . GLU A 1 91 ? 2.561 5.583 10.851 1.00 94.94 91 GLU A O 1
ATOM 727 N N . GLU A 1 92 ? 1.922 6.350 8.855 1.00 94.25 92 GLU A N 1
ATOM 728 C CA . GLU A 1 92 ? 0.722 6.993 9.397 1.00 94.25 92 GLU A CA 1
ATOM 729 C C . GLU A 1 92 ? -0.285 5.969 9.947 1.00 94.25 92 GLU A C 1
ATOM 731 O O . GLU A 1 92 ? -0.881 6.184 11.002 1.00 94.25 92 GLU A O 1
ATOM 736 N N . ALA A 1 93 ? -0.434 4.810 9.295 1.00 94.62 93 ALA A N 1
ATOM 737 C CA . ALA A 1 93 ? -1.262 3.724 9.820 1.00 94.62 93 ALA A CA 1
ATOM 738 C C . ALA A 1 93 ? -0.759 3.220 11.183 1.00 94.62 93 ALA A C 1
ATOM 740 O O . ALA A 1 93 ? -1.562 2.961 12.085 1.00 94.62 93 ALA A O 1
ATOM 741 N N . LEU A 1 94 ? 0.563 3.105 11.342 1.00 94.81 94 LEU A N 1
ATOM 742 C CA . LEU A 1 94 ? 1.191 2.701 12.598 1.00 94.81 94 LEU A CA 1
ATOM 743 C C . LEU A 1 94 ? 0.995 3.757 13.685 1.00 94.81 94 LEU A C 1
ATOM 745 O O . LEU A 1 94 ? 0.600 3.404 14.791 1.00 94.81 94 LEU A O 1
ATOM 749 N N . ARG A 1 95 ? 1.126 5.048 13.368 1.00 94.25 95 ARG A N 1
ATOM 750 C CA . ARG A 1 95 ? 0.844 6.134 14.325 1.00 94.25 95 ARG A CA 1
ATOM 751 C C . ARG A 1 95 ? -0.596 6.130 14.824 1.00 94.25 95 ARG A C 1
ATOM 753 O O . ARG A 1 95 ? -0.836 6.310 16.016 1.00 94.25 95 ARG A O 1
ATOM 760 N N . ILE A 1 96 ? -1.567 5.891 13.941 1.00 92.88 96 ILE A N 1
ATOM 761 C CA . ILE A 1 96 ? -2.985 5.783 14.329 1.00 92.88 96 ILE A CA 1
ATOM 762 C C . ILE A 1 96 ? -3.197 4.584 15.269 1.00 92.88 96 ILE A C 1
ATOM 764 O O . 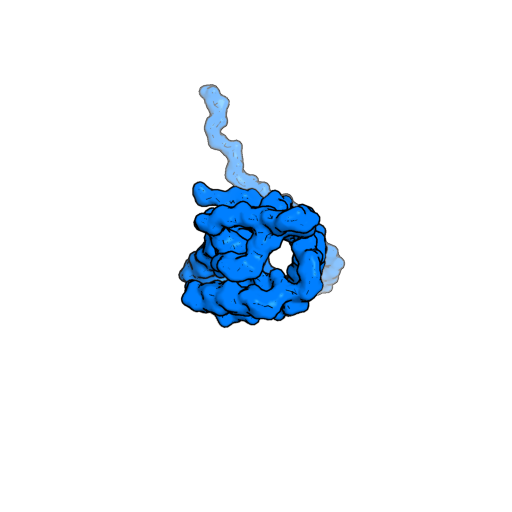ILE A 1 96 ? -3.967 4.666 16.232 1.00 92.88 96 ILE A O 1
ATOM 768 N N . LYS A 1 97 ? -2.495 3.473 15.020 1.00 92.38 97 LYS A N 1
ATOM 769 C CA . LYS A 1 97 ? -2.505 2.297 15.896 1.00 92.38 97 LYS A CA 1
ATOM 770 C C . LYS A 1 97 ? -1.854 2.588 17.253 1.00 92.38 97 LYS A C 1
ATOM 772 O O . LYS A 1 97 ? -2.435 2.238 18.277 1.00 92.38 97 LYS A O 1
ATOM 777 N N . GLU A 1 98 ? -0.709 3.264 17.283 1.00 92.25 98 GLU A N 1
ATOM 778 C CA . GLU A 1 98 ? -0.020 3.676 18.516 1.00 92.25 98 GLU A CA 1
ATOM 779 C C . GLU A 1 98 ? -0.853 4.657 19.353 1.00 92.25 98 GLU A C 1
ATOM 781 O O . GLU A 1 98 ? -0.870 4.565 20.579 1.00 92.25 98 GLU A O 1
ATOM 786 N N . ALA A 1 99 ? -1.632 5.529 18.704 1.00 91.25 99 ALA A N 1
ATOM 787 C CA . ALA A 1 99 ? -2.615 6.397 19.356 1.00 91.25 99 ALA A CA 1
ATOM 788 C C . ALA A 1 99 ? -3.834 5.637 19.927 1.00 91.25 99 ALA A C 1
ATOM 790 O O . ALA A 1 99 ? -4.716 6.243 20.536 1.00 91.25 99 ALA A O 1
ATOM 791 N N . GLY A 1 100 ? -3.916 4.316 19.727 1.00 89.31 100 GLY A N 1
ATOM 792 C CA . GLY A 1 100 ? -4.984 3.458 20.242 1.00 89.31 100 GLY A CA 1
ATOM 793 C C . GLY A 1 100 ? -6.292 3.517 19.449 1.00 89.31 100 GLY A C 1
ATOM 794 O O . GLY A 1 100 ? -7.298 2.968 19.902 1.00 89.31 100 GLY A O 1
ATOM 795 N N . LEU A 1 101 ? -6.293 4.156 18.274 1.00 90.12 101 LEU A N 1
ATOM 796 C CA . LEU A 1 101 ? -7.480 4.328 17.426 1.00 90.12 101 LEU A CA 1
ATOM 797 C C . LEU A 1 101 ? -7.714 3.145 16.470 1.00 90.12 101 LEU A C 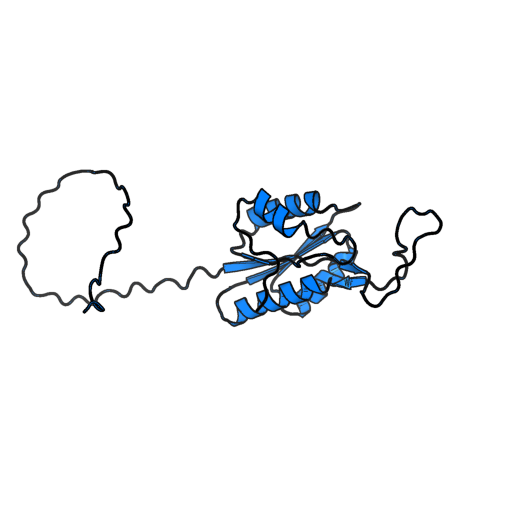1
ATOM 799 O O . LEU A 1 101 ? -8.821 2.977 15.955 1.00 90.12 101 LEU A O 1
ATOM 803 N N . ALA A 1 102 ? -6.696 2.308 16.252 1.00 91.19 102 ALA A N 1
ATOM 804 C CA . ALA A 1 102 ? -6.769 1.101 15.432 1.00 91.19 102 ALA A CA 1
ATOM 805 C C . ALA A 1 102 ? -6.295 -0.142 16.200 1.00 91.19 102 ALA A C 1
ATOM 807 O O . ALA A 1 102 ? -5.441 -0.053 17.081 1.00 91.19 102 ALA A O 1
ATOM 808 N N . SER A 1 103 ? -6.851 -1.313 15.877 1.00 91.31 103 SER A N 1
ATOM 809 C CA . SER A 1 103 ? -6.412 -2.601 16.449 1.00 91.31 103 SER A CA 1
ATOM 810 C C . SER A 1 103 ? -5.328 -3.277 15.638 1.00 91.31 103 SER A C 1
ATOM 812 O O . SER A 1 103 ? -4.478 -3.948 16.212 1.00 91.31 103 SER A O 1
ATOM 814 N N . GLU A 1 104 ? -5.415 -3.173 14.318 1.00 93.50 104 GLU A N 1
ATOM 815 C CA . GLU A 1 104 ? -4.657 -4.013 13.399 1.00 93.50 104 GLU A CA 1
ATOM 816 C C . GLU A 1 104 ? -4.316 -3.216 12.145 1.00 93.50 104 GLU A C 1
ATOM 818 O O . GLU A 1 104 ? -5.179 -2.538 11.579 1.00 93.50 104 GLU A O 1
ATOM 823 N N . VAL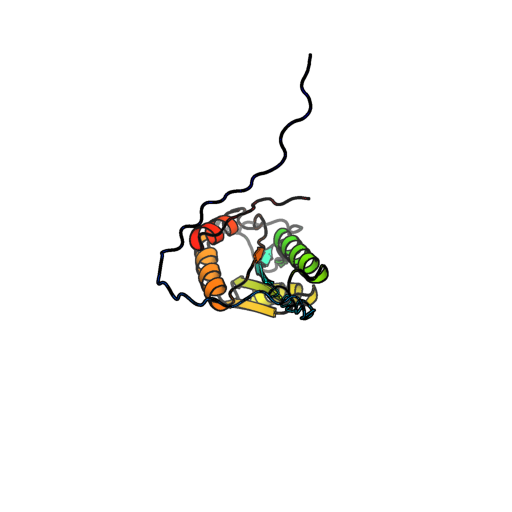 A 1 105 ? -3.064 -3.328 11.709 1.00 96.00 105 VAL A N 1
ATOM 824 C CA . VAL A 1 105 ? -2.564 -2.780 10.450 1.00 96.00 105 VAL A CA 1
ATOM 825 C C . VAL A 1 105 ? -2.217 -3.940 9.522 1.00 96.00 105 VAL A C 1
ATOM 827 O O . VAL A 1 105 ? -1.313 -4.730 9.795 1.00 96.00 105 VAL A O 1
ATOM 830 N N . VAL A 1 106 ? -2.940 -4.030 8.406 1.00 96.38 106 VAL A N 1
ATOM 831 C CA . VAL A 1 106 ? -2.751 -5.057 7.378 1.00 96.38 106 VAL A CA 1
ATOM 832 C C . VAL A 1 106 ? -2.064 -4.439 6.166 1.00 96.38 106 VAL A C 1
ATOM 834 O O . VAL A 1 106 ? -2.649 -3.610 5.467 1.00 96.38 106 VAL A O 1
ATOM 837 N N . ALA A 1 107 ? -0.833 -4.860 5.889 1.00 96.75 107 ALA A N 1
ATOM 838 C CA . ALA A 1 107 ? -0.108 -4.475 4.685 1.00 96.75 107 ALA A CA 1
ATOM 839 C C . ALA A 1 107 ? -0.500 -5.387 3.515 1.00 96.75 107 ALA A C 1
ATOM 841 O O . ALA A 1 107 ? -0.513 -6.610 3.638 1.00 96.75 107 ALA A O 1
ATOM 842 N N . VAL A 1 108 ? -0.799 -4.805 2.358 1.00 96.06 108 VAL A N 1
ATOM 843 C CA . VAL A 1 108 ? -1.243 -5.529 1.164 1.00 96.06 108 VAL A CA 1
ATOM 844 C C . VAL A 1 108 ? -0.343 -5.186 -0.008 1.00 96.06 108 VAL A C 1
ATOM 846 O O . VAL A 1 108 ? -0.157 -4.014 -0.329 1.00 9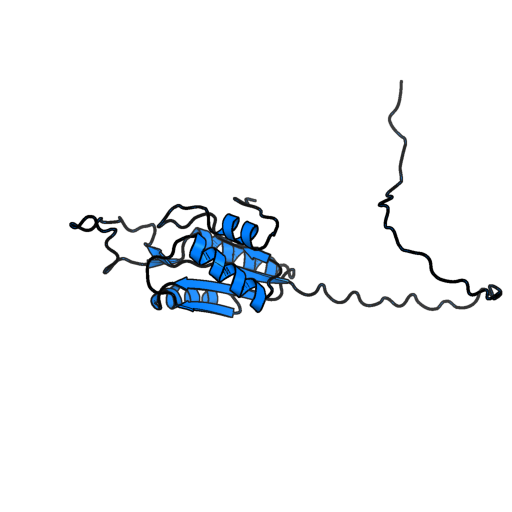6.06 108 VAL A O 1
ATOM 849 N N . THR A 1 109 ? 0.169 -6.201 -0.698 1.00 95.12 109 THR A N 1
ATOM 850 C CA . THR A 1 109 ? 0.898 -6.018 -1.954 1.00 95.12 109 THR A CA 1
ATOM 851 C C . THR A 1 109 ? 0.306 -6.864 -3.070 1.00 95.12 109 THR A C 1
ATOM 853 O O . THR A 1 109 ? -0.049 -8.026 -2.867 1.00 95.12 109 THR A O 1
ATOM 856 N N . ILE A 1 110 ? 0.217 -6.281 -4.263 1.00 93.94 110 ILE A N 1
ATOM 857 C CA . ILE A 1 110 ? -0.304 -6.935 -5.465 1.00 93.94 110 ILE A CA 1
ATOM 858 C C . ILE A 1 110 ? 0.791 -6.893 -6.521 1.00 93.94 110 ILE A C 1
ATOM 860 O O . ILE A 1 110 ? 1.295 -5.817 -6.849 1.00 93.94 110 ILE A O 1
ATOM 864 N N . GLY A 1 111 ? 1.190 -8.055 -7.030 1.00 92.12 111 GLY A N 1
ATOM 865 C CA . GLY A 1 111 ? 2.276 -8.135 -7.999 1.00 92.12 111 GLY A CA 1
ATOM 866 C C . GLY A 1 111 ? 2.883 -9.525 -8.115 1.00 92.12 111 GLY A C 1
ATOM 867 O O . GLY A 1 111 ? 2.304 -10.494 -7.624 1.00 92.12 111 GLY A O 1
ATOM 868 N N . PRO A 1 112 ? 4.058 -9.634 -8.749 1.00 92.00 112 PRO A N 1
ATOM 869 C CA . PRO A 1 112 ? 4.744 -10.908 -8.878 1.00 92.00 112 PRO A CA 1
ATOM 870 C C . PRO A 1 112 ? 5.348 -11.336 -7.531 1.00 92.00 112 PRO A C 1
ATOM 872 O O . PRO A 1 112 ? 5.446 -10.534 -6.599 1.00 92.00 112 PRO A O 1
ATOM 875 N N . LYS A 1 113 ? 5.819 -12.586 -7.433 1.00 92.00 113 LYS A N 1
ATOM 876 C CA . LYS A 1 113 ? 6.360 -13.162 -6.184 1.00 92.00 113 LYS A CA 1
ATOM 877 C C . LYS A 1 113 ? 7.473 -12.329 -5.538 1.00 92.00 113 LYS A C 1
ATOM 879 O O . LYS A 1 113 ? 7.616 -12.339 -4.320 1.00 92.00 113 LYS A O 1
ATOM 884 N N . GLN A 1 114 ? 8.243 -11.569 -6.320 1.00 90.75 114 GLN A N 1
ATOM 885 C CA . GLN A 1 114 ? 9.298 -10.691 -5.795 1.00 90.75 114 GLN A CA 1
ATOM 886 C C . GLN A 1 114 ? 8.752 -9.525 -4.949 1.00 90.75 114 GLN A C 1
ATOM 888 O O . GLN A 1 114 ? 9.505 -8.904 -4.205 1.00 90.75 114 GLN A O 1
ATOM 893 N N . SER A 1 115 ? 7.456 -9.207 -5.031 1.00 92.50 115 SER A N 1
ATOM 894 C CA . SER A 1 115 ? 6.816 -8.202 -4.170 1.00 92.50 115 SER A CA 1
ATOM 895 C C . SER A 1 115 ? 6.707 -8.646 -2.706 1.00 92.50 115 SER A C 1
ATOM 897 O O . SER A 1 115 ? 6.510 -7.802 -1.832 1.00 92.50 115 SER A O 1
ATOM 899 N N . ILE A 1 116 ? 6.892 -9.939 -2.412 1.00 94.25 116 ILE A N 1
ATOM 900 C CA . ILE A 1 116 ? 6.932 -10.460 -1.037 1.00 94.25 116 ILE A CA 1
ATOM 901 C C . ILE A 1 116 ? 8.067 -9.811 -0.235 1.00 94.25 116 ILE A C 1
ATOM 903 O O . ILE A 1 116 ? 7.896 -9.561 0.955 1.00 94.25 116 ILE A O 1
ATOM 907 N N . ASP A 1 117 ? 9.197 -9.477 -0.862 1.00 93.12 117 ASP A N 1
ATOM 908 C CA . ASP A 1 117 ? 10.309 -8.828 -0.159 1.00 93.12 117 ASP A CA 1
ATOM 909 C C . ASP A 1 117 ? 9.918 -7.433 0.343 1.00 93.12 117 ASP A C 1
ATOM 911 O O . ASP A 1 117 ? 10.193 -7.082 1.487 1.00 93.12 117 ASP A O 1
ATOM 915 N N . THR A 1 118 ? 9.166 -6.675 -0.460 1.00 93.38 118 THR A N 1
ATOM 916 C CA . THR A 1 118 ? 8.598 -5.384 -0.046 1.00 93.38 118 THR A CA 1
ATOM 917 C C . THR A 1 118 ? 7.573 -5.552 1.076 1.00 93.38 118 THR A C 1
ATOM 919 O O . THR A 1 118 ? 7.533 -4.748 2.005 1.00 93.38 118 THR A O 1
ATOM 922 N N . LEU A 1 119 ? 6.768 -6.617 1.031 1.00 95.06 119 LEU A N 1
ATOM 923 C CA . LEU A 1 119 ? 5.827 -6.929 2.105 1.00 95.06 119 LEU A CA 1
ATOM 924 C C . LEU A 1 119 ? 6.551 -7.255 3.418 1.00 95.06 119 LEU A C 1
ATOM 926 O O . LEU A 1 119 ? 6.130 -6.791 4.473 1.00 95.06 119 LEU A O 1
ATOM 930 N N . ARG A 1 120 ? 7.664 -7.997 3.360 1.00 95.31 120 ARG A N 1
ATOM 931 C CA . ARG A 1 120 ? 8.511 -8.282 4.529 1.00 95.31 120 ARG A CA 1
ATOM 932 C C . ARG A 1 120 ? 9.092 -7.013 5.136 1.00 95.31 120 ARG A C 1
ATOM 934 O O . ARG A 1 120 ? 9.114 -6.906 6.355 1.00 95.31 120 ARG A O 1
ATOM 941 N N . THR A 1 121 ? 9.505 -6.044 4.318 1.00 94.25 121 THR A N 1
ATOM 942 C CA . THR A 1 121 ? 9.919 -4.724 4.818 1.00 94.25 121 THR A CA 1
ATOM 943 C C . THR A 1 121 ? 8.778 -4.034 5.567 1.00 94.25 121 THR A C 1
ATOM 945 O O . THR A 1 121 ? 8.995 -3.540 6.667 1.00 94.25 121 THR A O 1
ATOM 948 N N . GLY A 1 122 ? 7.551 -4.065 5.036 1.00 93.38 122 GLY A N 1
ATOM 949 C CA . GLY A 1 122 ? 6.388 -3.490 5.722 1.00 93.38 122 GLY A CA 1
ATOM 950 C C . GLY A 1 122 ? 6.047 -4.189 7.045 1.00 93.38 122 GLY A C 1
ATOM 951 O O . GLY A 1 122 ? 5.731 -3.533 8.034 1.00 93.38 122 GLY A O 1
ATOM 952 N N . LEU A 1 123 ? 6.176 -5.517 7.098 1.00 95.06 123 LEU A N 1
ATOM 953 C CA . LEU A 1 123 ? 6.039 -6.284 8.342 1.00 95.06 123 LEU A CA 1
ATOM 954 C C . LEU A 1 123 ? 7.139 -5.929 9.352 1.00 95.06 123 LEU A C 1
ATOM 956 O O . LEU A 1 123 ? 6.850 -5.743 10.528 1.00 95.06 123 LEU A O 1
ATOM 960 N N . ALA A 1 124 ? 8.382 -5.766 8.893 1.00 94.75 124 ALA A N 1
ATOM 961 C CA . ALA A 1 124 ? 9.504 -5.369 9.743 1.00 94.75 124 ALA A CA 1
ATOM 962 C C . ALA A 1 124 ? 9.348 -3.952 10.325 1.00 94.75 124 ALA A C 1
ATOM 964 O O . ALA A 1 124 ? 9.858 -3.692 11.410 1.00 94.75 124 ALA A O 1
ATOM 965 N N . MET A 1 125 ? 8.630 -3.056 9.638 1.00 93.62 125 MET A N 1
ATOM 966 C CA . MET A 1 125 ? 8.296 -1.722 10.153 1.00 93.62 125 MET A CA 1
ATOM 967 C C . MET A 1 125 ? 7.227 -1.747 11.257 1.00 93.62 125 MET A C 1
ATOM 969 O O . MET A 1 125 ? 7.139 -0.788 12.014 1.00 93.62 125 MET A O 1
ATOM 973 N N . GLY A 1 126 ? 6.433 -2.819 11.373 1.00 92.31 126 GLY A N 1
ATOM 974 C CA . GLY A 1 126 ? 5.428 -2.963 12.435 1.00 92.31 126 GLY A CA 1
ATOM 975 C C . GLY A 1 126 ? 4.008 -3.295 11.970 1.00 92.31 126 GLY A C 1
ATOM 976 O O . GLY A 1 126 ? 3.086 -3.266 12.790 1.00 92.31 126 GLY A O 1
ATOM 977 N N . ALA A 1 127 ? 3.794 -3.606 10.685 1.00 94.75 127 ALA A N 1
ATOM 978 C CA . ALA A 1 127 ? 2.506 -4.139 10.236 1.00 94.75 127 ALA A CA 1
ATOM 979 C C . ALA A 1 127 ? 2.225 -5.502 10.897 1.00 94.75 127 ALA A C 1
ATOM 981 O O . ALA A 1 127 ? 3.103 -6.360 10.955 1.00 94.75 127 ALA A O 1
ATOM 982 N N . ASP A 1 128 ? 0.992 -5.722 11.359 1.00 94.94 128 ASP A N 1
ATOM 983 C CA . ASP A 1 128 ? 0.611 -6.950 12.073 1.00 94.94 128 ASP A CA 1
ATOM 984 C C . ASP A 1 128 ? 0.500 -8.149 11.134 1.00 94.94 128 ASP A C 1
ATOM 986 O O . ASP A 1 128 ? 0.904 -9.266 11.459 1.00 94.94 128 ASP A O 1
ATOM 990 N N . ARG A 1 129 ? -0.094 -7.919 9.959 1.00 95.12 129 ARG A N 1
ATOM 991 C CA . ARG A 1 129 ? -0.365 -8.949 8.956 1.00 95.12 129 ARG A CA 1
ATOM 992 C C . ARG A 1 129 ? -0.028 -8.449 7.563 1.00 95.12 129 ARG A C 1
ATOM 994 O O . ARG A 1 129 ? -0.154 -7.268 7.252 1.00 95.12 129 ARG A O 1
ATOM 1001 N N . GLY A 1 130 ? 0.390 -9.387 6.720 1.00 95.19 130 GLY A N 1
ATOM 1002 C CA . GLY A 1 130 ? 0.758 -9.140 5.334 1.00 95.19 130 GLY A CA 1
ATOM 1003 C C . GLY A 1 130 ? -0.068 -10.009 4.398 1.00 95.19 130 GLY A C 1
ATOM 1004 O O . GLY A 1 130 ? -0.153 -11.218 4.599 1.00 95.19 130 GLY A O 1
ATOM 1005 N N . ILE A 1 131 ? -0.647 -9.407 3.363 1.00 95.88 131 ILE A N 1
ATOM 1006 C CA . ILE A 1 131 ? -1.368 -10.110 2.301 1.00 95.88 131 ILE A CA 1
ATOM 1007 C C . ILE A 1 131 ? -0.634 -9.871 0.988 1.00 95.88 131 ILE A C 1
ATOM 1009 O O . ILE A 1 131 ? -0.434 -8.732 0.562 1.00 95.88 131 ILE A O 1
ATOM 1013 N N . HIS A 1 132 ? -0.250 -10.959 0.331 1.00 95.75 132 HIS A N 1
ATOM 1014 C CA . HIS A 1 132 ? 0.272 -10.919 -1.024 1.00 95.75 132 HIS A CA 1
ATOM 1015 C C . HIS A 1 132 ? -0.768 -11.483 -1.986 1.00 95.75 132 HIS A C 1
ATOM 1017 O O . HIS A 1 132 ? -1.140 -12.650 -1.885 1.00 95.75 132 HIS A O 1
ATOM 1023 N N . VAL A 1 133 ? -1.213 -10.658 -2.930 1.00 94.25 133 VAL A N 1
ATOM 1024 C CA . VAL A 1 133 ? -1.979 -11.122 -4.085 1.00 94.25 133 VAL A CA 1
ATOM 1025 C C . VAL A 1 133 ? -1.003 -11.326 -5.232 1.00 94.25 133 VAL A C 1
ATOM 1027 O O . VAL A 1 133 ? -0.489 -10.360 -5.804 1.00 94.25 133 VAL A O 1
ATOM 1030 N N . GLU A 1 134 ? -0.737 -12.593 -5.540 1.00 92.88 134 GLU A N 1
ATOM 1031 C CA . GLU A 1 134 ? 0.084 -12.956 -6.687 1.00 92.88 134 GLU A CA 1
ATOM 1032 C C . GLU A 1 134 ? -0.670 -12.614 -7.974 1.00 92.88 134 GLU A C 1
ATOM 1034 O O . GLU A 1 134 ? -1.776 -13.094 -8.221 1.00 92.88 134 GLU A O 1
ATOM 1039 N N . ALA A 1 135 ? -0.062 -11.770 -8.799 1.00 89.25 135 ALA A N 1
ATOM 1040 C CA . ALA A 1 135 ? -0.569 -11.435 -10.116 1.00 89.25 135 ALA A CA 1
ATOM 1041 C C . ALA A 1 135 ? 0.593 -11.348 -11.106 1.00 89.25 135 ALA A C 1
ATOM 1043 O O . ALA A 1 135 ? 1.629 -10.736 -10.832 1.00 89.25 135 ALA A O 1
ATOM 1044 N N . THR A 1 136 ? 0.410 -11.986 -12.259 1.00 80.31 136 THR A N 1
ATOM 1045 C CA . THR A 1 136 ? 1.375 -12.000 -13.359 1.00 80.31 136 THR A CA 1
ATOM 1046 C C . THR A 1 136 ? 0.865 -11.113 -14.496 1.00 80.31 136 THR A C 1
ATOM 1048 O O . THR A 1 136 ? -0.333 -11.078 -14.769 1.00 80.31 136 THR A O 1
ATOM 1051 N N . GLY A 1 137 ? 1.769 -10.365 -15.136 1.00 79.88 137 GLY A N 1
ATOM 1052 C CA . GLY A 1 137 ? 1.446 -9.431 -16.222 1.00 79.88 137 GLY A CA 1
ATOM 1053 C C . GLY A 1 137 ? 1.367 -7.960 -15.799 1.00 79.88 137 GLY A C 1
ATOM 1054 O O . GLY A 1 137 ? 1.688 -7.599 -14.664 1.00 79.88 137 GLY A O 1
ATOM 1055 N N . ASP A 1 138 ? 0.959 -7.108 -16.742 1.00 78.81 138 ASP A N 1
ATOM 1056 C CA . ASP A 1 138 ? 0.897 -5.659 -16.549 1.00 78.81 138 ASP A CA 1
ATOM 1057 C C . ASP A 1 138 ? -0.305 -5.263 -15.687 1.00 78.81 138 ASP A C 1
ATOM 1059 O O . ASP A 1 138 ? -1.472 -5.378 -16.074 1.00 78.81 138 ASP A O 1
ATOM 1063 N N . LEU A 1 139 ? -0.010 -4.780 -14.481 1.00 85.06 139 LEU A N 1
ATOM 1064 C CA . LEU A 1 139 ? -1.015 -4.349 -13.519 1.00 85.06 139 LEU A CA 1
ATOM 1065 C C . LEU A 1 139 ? -1.357 -2.874 -13.708 1.00 85.06 139 LEU A C 1
ATOM 1067 O O . LEU A 1 139 ? -0.651 -1.977 -13.242 1.00 85.06 139 LEU A O 1
ATOM 1071 N N . PHE A 1 140 ? -2.503 -2.629 -14.336 1.00 88.38 140 PHE A N 1
ATOM 1072 C CA . PHE A 1 140 ? -3.078 -1.292 -14.437 1.00 88.38 140 PHE A CA 1
ATOM 1073 C C . PHE A 1 140 ? -3.845 -0.899 -13.162 1.00 88.38 140 PHE A C 1
ATOM 1075 O O . PHE A 1 140 ? -4.413 -1.770 -12.491 1.00 88.38 140 PHE A O 1
ATOM 1082 N N . PRO A 1 141 ? -3.948 0.409 -12.843 1.00 90.56 141 PRO A N 1
ATOM 1083 C CA . PRO A 1 141 ? -4.642 0.899 -11.647 1.00 90.56 141 PRO A CA 1
ATOM 1084 C C . PRO A 1 141 ? -6.070 0.362 -11.477 1.00 90.56 141 PRO A C 1
ATOM 1086 O O . PRO A 1 141 ? -6.466 0.021 -10.365 1.00 90.56 141 PRO A O 1
ATOM 1089 N N . LEU A 1 142 ? -6.824 0.202 -12.572 1.00 92.19 142 LEU A N 1
ATOM 1090 C CA . LEU A 1 142 ? -8.181 -0.353 -12.537 1.00 92.19 142 LEU A CA 1
ATOM 1091 C C . LEU A 1 142 ? -8.216 -1.807 -12.042 1.00 92.19 142 LEU A C 1
ATOM 1093 O O . LEU A 1 142 ? -9.104 -2.176 -11.273 1.00 92.19 142 LEU A O 1
ATOM 1097 N N . ALA A 1 143 ? -7.274 -2.639 -12.492 1.00 92.31 143 ALA A N 1
ATOM 1098 C CA . ALA A 1 143 ? -7.193 -4.039 -12.081 1.00 92.31 143 ALA A CA 1
ATOM 1099 C C . ALA A 1 143 ? -6.833 -4.138 -10.593 1.00 92.31 143 ALA A C 1
ATOM 1101 O O . ALA A 1 143 ? -7.493 -4.853 -9.841 1.00 92.31 143 ALA A O 1
ATOM 1102 N N . VAL A 1 144 ? -5.857 -3.333 -10.159 1.00 92.44 144 VAL A N 1
ATOM 1103 C CA . VAL A 1 144 ? -5.470 -3.204 -8.748 1.00 92.44 144 VAL A CA 1
ATOM 1104 C C . VAL A 1 144 ? -6.665 -2.764 -7.902 1.00 92.44 144 VAL A C 1
ATOM 1106 O O . VAL A 1 144 ? -6.927 -3.369 -6.868 1.00 92.44 144 VAL A O 1
ATOM 1109 N N . ALA A 1 145 ? -7.441 -1.778 -8.355 1.00 93.44 145 ALA A N 1
ATOM 1110 C CA . ALA A 1 145 ? -8.599 -1.282 -7.618 1.00 93.44 145 ALA A CA 1
ATOM 1111 C C . ALA A 1 145 ? -9.708 -2.339 -7.452 1.00 93.44 145 ALA A C 1
ATOM 1113 O O . ALA A 1 145 ? -10.287 -2.459 -6.373 1.00 93.44 145 ALA A O 1
ATOM 1114 N N . LYS A 1 146 ? -9.975 -3.150 -8.485 1.00 94.06 146 LYS A N 1
ATOM 1115 C CA . LYS A 1 146 ? -10.937 -4.266 -8.405 1.00 94.06 146 LYS A CA 1
ATOM 1116 C C . LYS A 1 146 ? -10.480 -5.360 -7.439 1.00 94.06 146 LYS A C 1
ATOM 1118 O O . LYS A 1 146 ? -11.293 -5.861 -6.668 1.00 94.06 146 LYS A O 1
ATOM 1123 N N . LEU A 1 147 ? -9.191 -5.705 -7.456 1.00 93.25 147 LEU A N 1
ATOM 1124 C CA . LEU A 1 147 ? -8.619 -6.661 -6.504 1.00 93.25 147 LEU A CA 1
ATOM 1125 C C . LEU A 1 147 ? -8.693 -6.123 -5.071 1.00 93.25 147 LEU A C 1
ATOM 1127 O O . LEU A 1 147 ? -9.109 -6.841 -4.168 1.00 93.25 147 LEU A O 1
ATOM 1131 N N . PHE A 1 148 ? -8.373 -4.841 -4.872 1.00 92.75 148 PHE A N 1
ATOM 1132 C CA . PHE A 1 148 ? -8.520 -4.181 -3.576 1.00 92.75 148 PHE A CA 1
ATOM 1133 C C . PHE A 1 148 ? -9.961 -4.207 -3.077 1.00 92.75 148 PHE A C 1
ATOM 1135 O O . PHE A 1 148 ? -10.176 -4.518 -1.912 1.00 92.75 148 PHE A O 1
ATOM 1142 N N . LYS A 1 149 ? -10.950 -3.954 -3.942 1.00 93.88 149 LYS A N 1
ATOM 1143 C CA . LYS A 1 149 ? -12.366 -4.076 -3.572 1.00 93.88 149 LYS A CA 1
ATOM 1144 C C . LYS A 1 149 ? -12.687 -5.466 -3.011 1.00 93.88 149 LYS A C 1
ATOM 1146 O O . LYS A 1 149 ? -13.257 -5.559 -1.929 1.00 93.88 149 LYS A O 1
ATOM 1151 N N . ALA A 1 150 ? -12.284 -6.528 -3.710 1.00 94.50 150 ALA A N 1
ATOM 1152 C CA . ALA A 1 150 ? -12.519 -7.897 -3.252 1.00 94.50 150 ALA A CA 1
ATOM 1153 C C . ALA A 1 150 ? -11.839 -8.178 -1.898 1.00 94.50 150 ALA A C 1
ATOM 1155 O O . ALA A 1 150 ? -12.427 -8.811 -1.026 1.00 94.50 150 ALA A O 1
ATOM 1156 N N . LEU A 1 151 ? -10.625 -7.657 -1.680 1.00 94.00 151 LEU A N 1
ATOM 1157 C CA . LEU A 1 151 ? -9.943 -7.771 -0.387 1.00 94.00 151 LEU A CA 1
ATOM 1158 C C . LEU A 1 151 ? -10.671 -7.022 0.733 1.00 94.00 151 LEU A C 1
ATOM 1160 O O . LEU A 1 151 ? -10.759 -7.535 1.846 1.00 94.00 151 LEU A O 1
ATOM 1164 N N . VAL A 1 152 ? -11.216 -5.836 0.452 1.00 93.62 152 VAL A N 1
ATOM 1165 C CA . VAL A 1 152 ? -11.994 -5.050 1.424 1.00 93.62 152 VAL A CA 1
ATOM 1166 C C . VAL A 1 152 ? -13.255 -5.795 1.853 1.00 93.62 152 VAL A C 1
ATOM 1168 O O . VAL A 1 152 ? -13.591 -5.780 3.033 1.00 93.62 152 VAL A O 1
ATOM 1171 N N . GLU A 1 153 ? -13.927 -6.487 0.934 1.00 91.69 153 GLU A N 1
ATOM 1172 C CA . GLU A 1 153 ? -15.119 -7.288 1.249 1.00 91.69 153 GLU A CA 1
ATOM 1173 C C . GLU A 1 153 ? -14.804 -8.464 2.195 1.00 91.69 153 GLU A C 1
ATOM 1175 O O . GLU A 1 153 ? -15.629 -8.813 3.046 1.00 91.69 153 GLU A O 1
ATOM 1180 N N . ILE A 1 154 ? -13.598 -9.034 2.092 1.00 92.56 154 ILE A N 1
ATOM 1181 C CA . ILE A 1 154 ? -13.132 -10.155 2.921 1.00 92.56 154 ILE A CA 1
ATOM 1182 C C . ILE A 1 154 ? -12.611 -9.665 4.278 1.00 92.56 154 ILE A C 1
ATOM 1184 O O . ILE A 1 154 ? -13.056 -10.133 5.325 1.00 92.56 154 ILE A O 1
ATOM 1188 N N . GLU A 1 155 ? -11.665 -8.723 4.277 1.00 92.00 155 GLU A N 1
ATOM 1189 C CA . GLU A 1 155 ? -10.963 -8.278 5.489 1.00 92.00 155 GLU A CA 1
ATOM 1190 C C . GLU A 1 155 ? -11.751 -7.243 6.300 1.00 92.00 155 GLU A C 1
ATOM 1192 O O . GLU A 1 155 ? -11.473 -7.075 7.493 1.00 92.00 155 GLU A O 1
ATOM 1197 N N . LYS A 1 156 ? -12.725 -6.570 5.669 1.00 92.00 156 LYS A N 1
ATOM 1198 C CA . LYS A 1 156 ? -13.595 -5.531 6.246 1.00 92.00 156 LYS A CA 1
ATOM 1199 C C . LYS A 1 156 ? -12.825 -4.457 7.037 1.00 92.00 156 LYS A C 1
ATOM 1201 O O . LYS A 1 156 ? -13.114 -4.246 8.217 1.00 92.00 156 LYS A O 1
ATOM 1206 N N . PRO A 1 157 ? -11.824 -3.788 6.432 1.00 93.62 157 PRO A N 1
ATOM 1207 C CA . PRO A 1 157 ? -11.134 -2.681 7.085 1.00 93.62 157 PRO A CA 1
ATOM 1208 C C . PRO A 1 157 ? -12.087 -1.507 7.343 1.00 93.62 157 PRO A C 1
ATOM 1210 O O . PRO A 1 157 ? -13.026 -1.287 6.585 1.00 93.62 157 PRO A O 1
ATOM 1213 N N . GLY A 1 158 ? -11.828 -0.736 8.398 1.00 91.50 158 GLY A N 1
ATOM 1214 C CA . GLY A 1 158 ? -12.532 0.525 8.665 1.00 91.50 158 GLY A CA 1
ATOM 1215 C C . GLY A 1 158 ? -11.894 1.723 7.956 1.00 91.50 158 GLY A C 1
ATOM 1216 O O . GLY A 1 158 ? -12.558 2.726 7.714 1.00 91.50 158 GLY A O 1
ATOM 1217 N N . LEU A 1 159 ? -10.611 1.612 7.600 1.00 93.06 159 LEU A N 1
ATOM 1218 C CA . LEU A 1 159 ? -9.846 2.653 6.920 1.00 93.06 159 LEU A CA 1
ATOM 1219 C C . LEU A 1 159 ? -8.862 2.026 5.929 1.00 93.06 159 LEU A C 1
ATOM 1221 O O . LEU A 1 159 ? -8.233 1.007 6.220 1.00 93.06 159 LEU A O 1
ATOM 1225 N N . ILE A 1 160 ? -8.709 2.659 4.769 1.00 94.94 160 ILE A N 1
ATOM 1226 C CA . ILE A 1 160 ? -7.723 2.280 3.756 1.00 94.94 160 ILE A CA 1
ATOM 1227 C C . ILE A 1 160 ? -6.777 3.460 3.561 1.00 94.94 160 ILE A C 1
ATOM 1229 O O . ILE A 1 160 ? -7.230 4.565 3.263 1.00 94.94 160 ILE A O 1
ATOM 1233 N N . ILE A 1 161 ? -5.474 3.222 3.703 1.00 95.00 161 ILE A N 1
ATOM 1234 C CA . ILE A 1 161 ? -4.438 4.231 3.466 1.00 95.00 161 ILE A CA 1
ATOM 1235 C C . ILE A 1 161 ? -3.586 3.785 2.282 1.00 95.00 161 ILE A C 1
ATOM 1237 O O . ILE A 1 161 ? -3.074 2.667 2.219 1.00 95.00 161 ILE A O 1
ATOM 1241 N N . LEU A 1 162 ? -3.464 4.670 1.301 1.00 94.25 162 LEU A N 1
ATOM 1242 C CA . LEU A 1 162 ? -2.761 4.417 0.051 1.00 94.25 162 LEU A CA 1
ATOM 1243 C C . LEU A 1 162 ? -1.751 5.534 -0.166 1.00 94.25 162 LEU A C 1
ATOM 1245 O O . LEU A 1 162 ? -2.006 6.690 0.174 1.00 94.25 162 LEU A O 1
ATOM 1249 N N . GLY A 1 163 ? -0.623 5.197 -0.785 1.00 91.31 163 GLY A N 1
ATOM 1250 C CA . GLY A 1 163 ? 0.277 6.217 -1.306 1.00 91.31 163 GLY A CA 1
ATOM 1251 C C . GLY A 1 163 ? -0.420 7.053 -2.384 1.00 91.31 163 GLY A C 1
ATOM 1252 O O . GLY A 1 163 ? -1.240 6.532 -3.142 1.00 91.31 163 GLY A O 1
ATOM 1253 N N . LYS A 1 164 ? -0.058 8.338 -2.473 1.00 90.88 164 LYS A N 1
ATOM 1254 C CA . LYS A 1 164 ? -0.550 9.278 -3.495 1.00 90.88 164 LYS A CA 1
ATOM 1255 C C . LYS A 1 164 ? -0.400 8.697 -4.905 1.00 90.88 164 LYS A C 1
ATOM 1257 O O . LYS A 1 164 ? -1.368 8.442 -5.610 1.00 90.88 164 LYS A O 1
ATOM 1262 N N . GLN A 1 165 ? 0.844 8.459 -5.297 1.00 91.00 165 GLN A N 1
ATOM 1263 C CA . GLN A 1 165 ? 1.202 7.956 -6.614 1.00 91.00 165 GLN A CA 1
ATOM 1264 C C . GLN A 1 165 ? 2.280 6.889 -6.477 1.00 91.00 165 GLN A C 1
ATOM 1266 O O . GLN A 1 165 ? 2.939 6.781 -5.441 1.00 91.00 165 GLN A O 1
ATOM 1271 N N . ALA A 1 166 ? 2.442 6.082 -7.516 1.00 89.31 166 ALA A N 1
ATOM 1272 C CA . ALA A 1 166 ? 3.582 5.196 -7.632 1.00 89.31 166 ALA A CA 1
ATOM 1273 C C . ALA A 1 166 ? 4.568 5.809 -8.623 1.00 89.31 166 ALA A C 1
ATOM 1275 O O . ALA A 1 166 ? 4.158 6.231 -9.699 1.00 89.31 166 ALA A O 1
ATOM 1276 N N . ILE A 1 167 ? 5.845 5.854 -8.248 1.00 89.12 167 ILE A N 1
ATOM 1277 C CA . ILE A 1 167 ? 6.908 6.511 -9.029 1.00 89.12 167 ILE A CA 1
ATOM 1278 C C . ILE A 1 167 ? 7.235 5.818 -10.360 1.00 89.12 167 ILE A C 1
ATOM 1280 O O . ILE A 1 167 ? 8.036 6.320 -11.136 1.00 89.12 167 ILE A O 1
ATOM 1284 N N . ASP A 1 168 ? 6.673 4.636 -10.610 1.00 85.94 168 ASP A N 1
ATOM 1285 C CA . ASP A 1 168 ? 6.896 3.877 -11.838 1.00 85.94 168 ASP A CA 1
ATOM 1286 C C . ASP A 1 168 ? 5.915 4.258 -12.953 1.00 85.94 168 ASP A C 1
ATOM 1288 O O . ASP A 1 168 ? 6.304 4.322 -14.114 1.00 85.94 168 ASP A O 1
ATOM 1292 N N . ASN A 1 169 ? 4.646 4.493 -12.610 1.00 85.94 169 ASN A N 1
ATOM 1293 C CA . ASN A 1 169 ? 3.588 4.782 -13.577 1.00 85.94 169 ASN A CA 1
ATOM 1294 C C . ASN A 1 169 ? 2.971 6.179 -13.431 1.00 85.94 169 ASN A C 1
ATOM 1296 O O . ASN A 1 169 ? 2.172 6.562 -14.281 1.00 85.94 169 ASN A O 1
ATOM 1300 N N . ASP A 1 170 ? 3.276 6.895 -12.344 1.00 88.06 170 ASP A N 1
ATOM 1301 C CA . ASP A 1 170 ? 2.786 8.238 -12.004 1.00 88.06 170 ASP A CA 1
ATOM 1302 C C . ASP A 1 170 ? 1.270 8.438 -12.187 1.00 88.06 170 ASP A C 1
ATOM 1304 O O . ASP A 1 170 ? 0.774 9.542 -12.402 1.00 88.06 170 ASP A O 1
ATOM 1308 N N . CYS A 1 171 ? 0.492 7.359 -12.061 1.00 85.25 171 CYS A N 1
ATOM 1309 C CA . CYS A 1 171 ? -0.916 7.386 -12.446 1.00 85.25 171 CYS A CA 1
ATOM 1310 C C . CYS A 1 171 ? -1.808 8.131 -11.442 1.00 85.25 171 CYS A C 1
ATOM 1312 O O . CYS A 1 171 ? -2.871 8.582 -11.843 1.00 85.25 171 CYS A O 1
ATOM 1314 N N . ASN A 1 172 ? -1.425 8.242 -10.158 1.00 92.50 172 ASN A N 1
ATOM 1315 C CA . ASN A 1 172 ? -2.214 8.896 -9.091 1.00 92.50 172 ASN A CA 1
ATOM 1316 C C . ASN A 1 172 ? -3.732 8.597 -9.185 1.00 92.50 172 ASN A C 1
ATOM 1318 O O . ASN A 1 172 ? -4.558 9.506 -9.182 1.00 92.50 172 ASN A O 1
ATOM 1322 N N . GLN A 1 173 ? -4.090 7.325 -9.386 1.00 92.56 173 GLN A N 1
ATOM 1323 C CA . GLN A 1 173 ? -5.456 6.894 -9.728 1.00 92.56 173 GLN A CA 1
ATOM 1324 C C . GLN A 1 173 ? -5.984 5.811 -8.790 1.00 92.56 173 GLN A C 1
ATOM 1326 O O . GLN A 1 173 ? -7.173 5.784 -8.486 1.00 92.56 173 GLN A O 1
ATOM 1331 N N . THR A 1 174 ? -5.117 4.898 -8.341 1.00 92.25 174 THR A N 1
ATOM 1332 C CA . THR A 1 174 ? -5.529 3.685 -7.625 1.00 92.25 174 THR A CA 1
ATOM 1333 C C . THR A 1 174 ? -6.413 3.997 -6.420 1.00 92.25 174 THR A C 1
ATOM 1335 O O . THR A 1 174 ? -7.436 3.343 -6.245 1.00 92.25 174 THR A O 1
ATOM 1338 N N . GLY A 1 175 ? -6.073 5.018 -5.624 1.00 92.12 175 GLY A N 1
ATOM 1339 C CA . GLY A 1 175 ? -6.861 5.372 -4.443 1.00 92.12 175 GLY A CA 1
ATOM 1340 C C . GLY A 1 175 ? -8.253 5.890 -4.767 1.00 92.12 175 GLY A C 1
ATOM 1341 O O . GLY A 1 175 ? -9.232 5.408 -4.199 1.00 92.12 175 GLY A O 1
ATOM 1342 N N . GLN A 1 176 ? -8.361 6.788 -5.743 1.00 93.88 176 GLN A N 1
ATOM 1343 C CA . GLN A 1 176 ? -9.651 7.333 -6.155 1.00 93.88 176 GLN A CA 1
ATOM 1344 C C . GLN A 1 176 ? -10.539 6.265 -6.797 1.00 93.88 176 GLN A C 1
ATOM 1346 O O . GLN A 1 176 ? -11.747 6.232 -6.568 1.00 93.88 176 GLN A O 1
ATOM 1351 N N . MET A 1 177 ? -9.941 5.351 -7.564 1.00 94.44 177 MET A N 1
ATOM 1352 C CA . MET A 1 177 ? -10.665 4.237 -8.173 1.00 94.44 177 MET A CA 1
ATOM 1353 C C . MET A 1 177 ? -11.173 3.243 -7.126 1.00 94.44 177 MET A C 1
ATOM 1355 O O . MET A 1 177 ? -12.310 2.791 -7.231 1.00 94.44 177 MET A O 1
ATOM 1359 N N . VAL A 1 178 ? -10.372 2.923 -6.103 1.00 93.56 178 VAL A N 1
ATOM 1360 C CA . VAL A 1 178 ? -10.803 2.067 -4.984 1.00 93.56 178 VAL A CA 1
ATOM 1361 C C . VAL A 1 178 ? -11.981 2.703 -4.247 1.00 93.56 178 VAL A C 1
ATOM 1363 O O . VAL A 1 178 ? -13.000 2.042 -4.056 1.00 93.56 178 VAL A O 1
ATOM 1366 N N . ALA A 1 179 ? -11.883 3.990 -3.904 1.00 94.25 179 ALA A N 1
ATOM 1367 C CA . ALA A 1 179 ? -12.963 4.711 -3.233 1.00 94.25 179 ALA A CA 1
ATOM 1368 C C . ALA A 1 179 ? -14.251 4.732 -4.074 1.00 94.25 179 ALA A C 1
ATOM 1370 O O . ALA A 1 179 ? -15.324 4.411 -3.563 1.00 94.25 179 ALA A O 1
ATOM 1371 N N . GLY A 1 180 ? -14.143 5.008 -5.378 1.00 94.44 180 GLY A N 1
ATOM 1372 C CA . GLY A 1 180 ? -15.283 4.993 -6.299 1.00 94.44 180 GLY A CA 1
ATOM 1373 C C . GLY A 1 180 ? -15.940 3.615 -6.441 1.00 94.44 180 GLY A C 1
ATOM 1374 O O . GLY A 1 180 ? -17.163 3.519 -6.473 1.00 94.44 180 GLY A O 1
ATOM 1375 N N . LEU A 1 181 ? -15.152 2.535 -6.472 1.00 94.19 181 LEU A N 1
ATOM 1376 C CA . LEU A 1 181 ? -15.664 1.161 -6.566 1.00 94.19 181 LEU A CA 1
ATOM 1377 C C . LEU A 1 181 ? -16.339 0.659 -5.278 1.00 94.19 181 LEU A C 1
ATOM 1379 O O . LEU A 1 181 ? -17.185 -0.242 -5.349 1.00 94.19 181 LEU A O 1
ATOM 1383 N N . LEU A 1 182 ? -15.940 1.208 -4.127 1.00 92.69 182 LEU A N 1
ATOM 1384 C CA . LEU A 1 182 ? -16.503 0.916 -2.806 1.00 92.69 182 LEU A CA 1
ATOM 1385 C C . LEU A 1 182 ? -17.658 1.853 -2.424 1.00 92.69 182 LEU A C 1
ATOM 1387 O O . LEU A 1 182 ? -18.417 1.535 -1.512 1.00 92.69 182 LEU A O 1
ATOM 1391 N N . GLY A 1 183 ? -17.790 3.000 -3.094 1.00 93.81 183 GLY A N 1
ATOM 1392 C CA . GLY A 1 183 ? -18.708 4.065 -2.684 1.00 93.81 183 GLY A CA 1
ATOM 1393 C C . GLY A 1 183 ? -18.281 4.746 -1.380 1.00 93.81 183 GLY A C 1
ATOM 1394 O O . GLY A 1 183 ? -19.129 5.217 -0.628 1.00 93.81 183 GLY A O 1
ATOM 1395 N N . TRP A 1 184 ? -16.982 4.750 -1.075 1.00 94.62 184 TRP A N 1
ATOM 1396 C CA . TRP A 1 184 ? -16.440 5.323 0.158 1.00 94.62 184 TRP A CA 1
ATOM 1397 C C . TRP A 1 184 ? -16.008 6.778 -0.042 1.00 94.62 184 TRP A C 1
ATOM 1399 O O . TRP A 1 184 ? -15.584 7.149 -1.142 1.00 94.62 184 TRP A O 1
ATOM 1409 N N . PRO A 1 185 ? -16.071 7.615 1.010 1.00 95.62 185 PRO A N 1
ATOM 1410 C CA . PRO A 1 185 ? -15.462 8.936 0.965 1.00 95.62 185 PRO A CA 1
ATOM 1411 C C . PRO A 1 185 ? -13.942 8.816 0.787 1.00 95.62 185 PRO A C 1
ATOM 1413 O O . PRO A 1 185 ? -13.318 7.867 1.261 1.00 95.62 185 PRO A O 1
ATOM 1416 N N . GLN A 1 186 ? -13.338 9.800 0.119 1.00 94.38 186 GLN A N 1
ATOM 1417 C CA . GLN A 1 186 ? -11.895 9.850 -0.118 1.00 94.38 186 GLN A CA 1
ATOM 1418 C C . GLN A 1 186 ? -11.290 11.175 0.345 1.00 94.38 186 GLN A C 1
ATOM 1420 O O . GLN A 1 186 ? -11.878 12.236 0.147 1.00 94.38 186 GLN A O 1
ATOM 1425 N N . GLY A 1 187 ? -10.084 11.102 0.906 1.00 93.50 187 GLY A N 1
ATOM 1426 C CA . GLY A 1 187 ? -9.221 12.248 1.180 1.00 93.50 187 GLY A CA 1
ATOM 1427 C C . GLY A 1 187 ? -7.892 12.070 0.455 1.00 93.50 187 GLY A C 1
ATOM 1428 O O . GLY A 1 187 ? -7.019 11.343 0.919 1.00 93.50 187 GLY A O 1
ATOM 1429 N N . THR A 1 188 ? -7.744 12.693 -0.712 1.00 93.50 188 THR A N 1
ATOM 1430 C CA . THR A 1 188 ? -6.508 12.626 -1.506 1.00 93.50 188 THR A CA 1
ATOM 1431 C C . THR A 1 188 ? -5.542 13.736 -1.110 1.00 93.50 188 THR A C 1
ATOM 1433 O O . THR A 1 188 ? -5.978 14.845 -0.818 1.00 93.50 188 THR A O 1
ATOM 1436 N N . PHE A 1 189 ? -4.236 13.462 -1.182 1.00 91.12 189 PHE A N 1
ATOM 1437 C CA . PHE A 1 189 ? -3.173 14.426 -0.847 1.00 91.12 189 PHE A CA 1
ATOM 1438 C C . PHE A 1 189 ? -3.232 14.937 0.599 1.00 91.12 189 PHE A C 1
ATOM 1440 O O . PHE A 1 189 ? -2.948 16.104 0.853 1.00 91.12 189 PHE A O 1
ATOM 1447 N N . ALA A 1 190 ? -3.595 14.063 1.540 1.00 89.38 190 ALA A N 1
ATOM 1448 C CA . ALA A 1 190 ? -3.593 14.399 2.955 1.00 89.38 190 ALA A CA 1
ATOM 1449 C C . ALA A 1 190 ? -2.198 14.876 3.395 1.00 89.38 190 ALA A C 1
ATOM 1451 O O . ALA A 1 190 ? -1.194 14.193 3.179 1.00 89.38 190 ALA A O 1
ATOM 1452 N N . SER A 1 191 ? -2.156 16.062 3.994 1.00 86.56 191 SER A N 1
ATOM 1453 C CA . SER A 1 191 ? -0.966 16.680 4.572 1.00 86.56 191 SER A CA 1
ATOM 1454 C C . SER A 1 191 ? -1.288 17.184 5.975 1.00 86.56 191 SER A C 1
ATOM 1456 O O . SER A 1 191 ? -2.451 17.432 6.295 1.00 86.56 191 SER A O 1
ATOM 1458 N N . LYS A 1 192 ? -0.250 17.325 6.796 1.00 63.78 192 LYS A N 1
ATOM 1459 C CA . LYS A 1 192 ? -0.337 17.898 8.138 1.00 63.78 192 LYS A CA 1
ATOM 1460 C C . LYS A 1 192 ? -0.155 19.411 8.106 1.00 63.78 192 LYS A C 1
ATOM 1462 O O . LYS A 1 192 ? 0.598 19.875 7.220 1.00 63.78 192 LYS A O 1
#

Radius of gyration: 25.96 Å; chains: 1; bounding box: 72×63×75 Å

Organism: NCBI:txid586396

InterPro domains:
  IPR012255 Electron transfer flavoprotein, beta subunit [PTHR21294] (48-192)
  IPR014729 Rossmann-like alpha/beta/alpha sandwich fold [G3DSA:3.40.50.620] (48-192)
  IPR014730 Electron transfer flavoprotein, alpha/beta-subunit, N-terminal [PF01012] (73-191)
  IPR014730 Electron transfer flavoprotein, alpha/beta-subunit, N-terminal [SM00893] (70-192)
  IPR033948 Electron transfer flavoprotein, beta subunit, N-terminal [cd01714] (48-192)

Sequence (192 aa):
FDQEKKIKNRESFSFWIPSQSNVCCPFKLTLSSLIVARVEHLSPPAKMKIMVAVKRVIDYAVKIRVKPDKSGVETQNVKMSMNPFCEIALEEALRIKEAGLASEVVAVTIGPKQSIDTLRTGLAMGADRGIHVEATGDLFPLAVAKLFKALVEIEKPGLIILGKQAIDNDCNQTGQMVAGLLGWPQGTFASK

Foldseek 3Di:
DDDDDDDDDDDDDDDDDDDDDDDDDDDDDDPDDPDPPPPPPPDDPPAFEEEAEKEKAFDPPDDWDQDPVNPGTDPPPTDIAIFPLSVVLLVVVVVCVVVVNHDFYEYEYEEAPVCVVNQVVSVVVPHPYYYYHHDDDDDDLLNLLVVVLVVCVVVVGPYYGYGQAGPRPRPSPNQVNNCVVVVHDDDHPDDD

pLDDT: mean 76.9, std 25.78, range [20.83, 96.75]

Secondary structure (DSSP, 8-state):
------------------------------------------PPP-PEEEEEE--EEE-TTS---B-TTSSSB--TT--EEE-HHHHHHHHHHHHHHHTTSEEEEEEEEEESTTHHHHHHHHHHHT-SEEEEEE--S---HHHHHHHHHHHHHHH--SEEE--S--TTT----HHHHHHHHHT----TT---